Protein 4O5A (pdb70)

Solvent-accessible surface area: 12675 Å² total

Secondary structure (DSSP, 8-state):
----EEEEPPPP----HHHHHHHHHGGGT-EEEE----SHHHHHHHHHHHHT-SSEEEE-SPPTT-HHHH-------EEE-S-GGGTTTS-B---HHHHHH--HHHHHTT--SEEEEB--TTSTTHHHHHHHHHHHHHHT--B--B--S-HHHHHHHHHHHHHSSSPPSEEEESS---HHHHHHHHHHT--TTTT-EEEEES-----SSSSPPEEEE--HHHHHHHHHH--HHHHT------PPPPPEEE--TT--S--

B-factor: mean 32.79, std 13.47, range [13.29, 91.19]

Sequence (259 aa):
SRRTRRIGLVLGYDYIRLISGLGSALEERDYSLLVRSDDDDEVSILEDWIATGNVDALLLLNLEIGDPRIELKNNPQPCLALADSSLTSGLPTLSDDAAASGTIRHLALFGHKNIARVAGPEELGHSYYIRDAAFSEITTELGRYRLHTDYTPESGAEATKRLLSSVEPRPTAIIYDNDVVALAGESVASVKGVRRVPEDLSIISWGDSFNVAAHPPITALSRNILLESGRLAAQLLKLIDGEDVENVEEPPYELIEERASTAPAA

Structure (mmCIF, N/CA/C/O backbone):
data_4O5A
#
_entry.id   4O5A
#
_cell.length_a   65.214
_cell.length_b   88.913
_cell.length_c   60.524
_cell.angle_alpha   90.00
_cell.angle_beta   94.65
_cell.angle_gamma   90.00
#
_symmetry.space_group_name_H-M   'C 1 2 1'
#
loop_
_entity.id
_entity.type
_entity.pdbx_description
1 polymer 'LacI family transcription regulator'
2 non-polymer GLYCEROL
3 non-polymer 'SULFATE ION'
4 water water
#
loop_
_atom_site.group_PDB
_atom_site.id
_atom_site.type_symbol
_atom_site.label_atom_id
_atom_site.label_alt_id
_atom_site.label_comp_id
_atom_site.label_asym_id
_atom_site.label_entity_id
_atom_site.label_seq_id
_atom_site.pdbx_PDB_ins_code
_atom_site.Cartn_x
_atom_site.Cartn_y
_atom_site.Cartn_z
_atom_site.occupancy
_atom_site.B_iso_or_equiv
_atom_site.auth_seq_id
_atom_site.auth_comp_id
_atom_site.auth_asym_id
_atom_site.auth_atom_id
_atom_site.pdbx_PDB_model_num
ATOM 1 N N . SER A 1 66 ? 34.023 83.867 19.755 1.00 65.34 63 SER A N 1
ATOM 2 C CA . SER A 1 66 ? 34.562 83.335 21.002 1.00 61.10 63 SER A CA 1
ATOM 3 C C . SER A 1 66 ? 34.384 81.816 21.051 1.00 57.48 63 SER A C 1
ATOM 4 O O . SER A 1 66 ? 33.593 81.253 20.295 1.00 68.00 63 SER A O 1
ATOM 7 N N . ARG A 1 67 ? 35.128 81.148 21.928 1.00 40.46 64 ARG A N 1
ATOM 8 C CA A ARG A 1 67 ? 35.007 79.700 22.063 0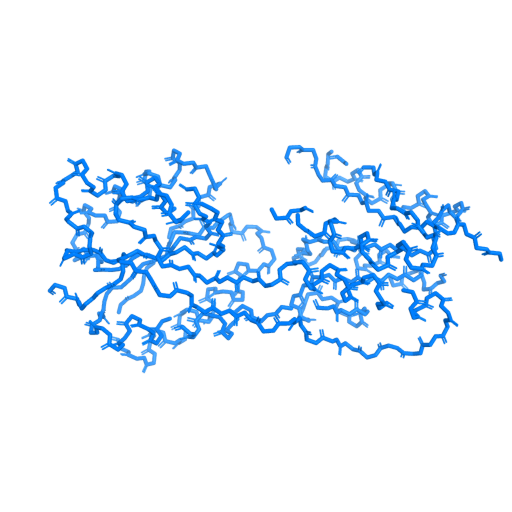.52 33.13 64 ARG A CA 1
ATOM 9 C CA B ARG A 1 67 ? 35.042 79.695 22.067 0.48 33.88 64 ARG A CA 1
ATOM 10 C C . ARG A 1 67 ? 34.627 79.310 23.483 1.00 33.98 64 ARG A C 1
ATOM 11 O O . ARG A 1 67 ? 35.101 79.904 24.455 1.00 36.83 64 ARG A O 1
ATOM 26 N N . THR A 1 68 ? 33.752 78.319 23.595 1.00 33.53 65 THR A N 1
ATOM 27 C CA . THR A 1 68 ? 33.319 77.839 24.896 1.00 27.85 65 THR A CA 1
ATOM 28 C C . THR A 1 68 ? 34.266 76.756 25.365 1.00 25.40 65 THR A C 1
ATOM 29 O O . THR A 1 68 ? 34.323 76.441 26.560 1.00 25.68 65 THR A O 1
ATOM 33 N N . ARG A 1 69 ? 34.989 76.165 24.414 1.00 22.86 66 ARG A N 1
ATOM 34 C CA . ARG A 1 69 ? 35.842 75.005 24.670 1.00 22.08 66 ARG A CA 1
ATOM 35 C C . ARG A 1 69 ? 35.059 73.801 25.174 1.00 21.62 66 ARG A C 1
ATOM 36 O O . ARG A 1 69 ? 35.561 73.021 25.983 1.00 22.90 66 ARG A O 1
ATOM 44 N N . ARG A 1 70 ? 33.830 73.657 24.683 1.00 20.68 67 ARG A N 1
ATOM 45 C CA . ARG A 1 70 ? 32.966 72.530 25.034 1.00 20.58 67 ARG A CA 1
ATOM 46 C C . ARG A 1 70 ? 32.426 71.885 23.776 1.00 25.22 67 ARG A C 1
ATOM 47 O O . ARG A 1 70 ? 32.160 72.571 22.786 1.00 22.73 67 ARG A O 1
ATOM 55 N N . ILE A 1 71 ? 32.289 70.563 23.823 1.00 19.95 68 ILE A N 1
ATOM 56 C CA . ILE A 1 71 ? 31.649 69.791 22.770 1.00 21.50 68 ILE A CA 1
ATOM 57 C C . ILE A 1 71 ? 30.397 69.219 23.402 1.00 21.20 68 ILE A C 1
ATOM 58 O O . ILE A 1 71 ? 30.474 68.639 24.485 1.00 25.14 68 ILE A O 1
ATOM 63 N N . GLY A 1 72 ? 29.245 69.361 22.748 1.00 20.34 69 GLY A N 1
ATOM 64 C CA . GLY A 1 72 ? 28.017 68.822 23.319 1.00 21.55 69 GLY A CA 1
ATOM 65 C C . GLY A 1 72 ? 27.691 67.399 22.899 1.00 20.21 69 GLY A C 1
ATOM 66 O O . GLY A 1 72 ? 27.853 67.025 21.727 1.00 22.45 69 GLY A O 1
ATOM 67 N N . LEU A 1 73 ? 27.226 66.602 23.860 1.00 19.58 70 LEU A N 1
ATOM 68 C CA . LEU A 1 73 ? 26.782 65.235 23.613 1.00 20.51 70 LEU A CA 1
ATOM 69 C C . LEU A 1 73 ? 25.539 64.963 24.422 1.00 28.10 70 LEU A C 1
ATOM 70 O O . LEU A 1 73 ? 25.554 65.081 25.650 1.00 22.38 70 LEU A O 1
ATOM 75 N N . VAL A 1 74 ? 24.450 64.607 23.749 1.00 25.53 71 VAL A N 1
ATOM 76 C CA . VAL A 1 74 ? 23.264 64.170 24.474 1.00 22.79 71 VAL A CA 1
ATOM 77 C C . VAL A 1 74 ? 23.199 62.651 24.464 1.00 29.81 71 VAL A C 1
ATOM 78 O O . VAL A 1 74 ? 23.203 62.030 23.402 1.00 30.13 71 VAL A O 1
ATOM 82 N N . LEU A 1 75 ? 23.174 62.058 25.652 1.00 23.12 72 LEU A N 1
ATOM 83 C CA . LEU A 1 75 ? 23.049 60.605 25.775 1.00 30.76 72 LEU A CA 1
ATOM 84 C C . LEU A 1 75 ? 21.610 60.208 26.075 1.00 37.28 72 LEU A C 1
ATOM 85 O O . LEU A 1 75 ? 20.824 61.018 26.574 1.00 38.58 72 LEU A O 1
ATOM 90 N N . GLY A 1 76 ? 21.257 58.960 25.783 1.00 35.72 73 GLY A N 1
ATOM 91 C CA . GLY A 1 76 ? 19.921 58.484 26.094 1.00 32.20 73 GLY A CA 1
ATOM 92 C C . GLY A 1 76 ? 19.896 57.847 27.468 1.00 41.19 73 GLY 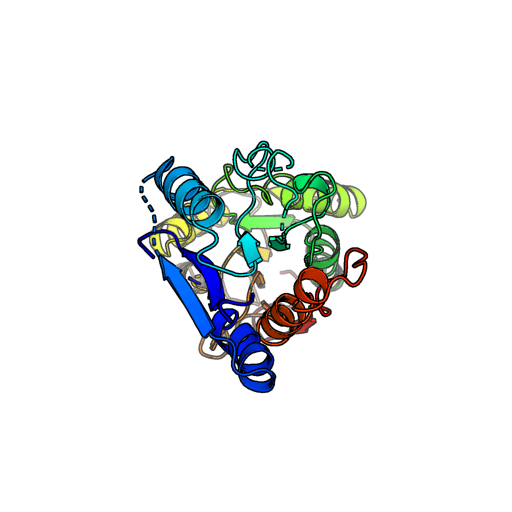A C 1
ATOM 93 O O . GLY A 1 76 ? 20.835 57.141 27.836 1.00 45.29 73 GLY A O 1
ATOM 94 N N . TYR A 1 77 ? 18.839 58.095 28.235 1.00 38.47 74 TYR A N 1
ATOM 95 C CA . TYR A 1 77 ? 18.731 57.518 29.572 1.00 39.57 74 TYR A CA 1
ATOM 96 C C . TYR A 1 77 ? 18.634 55.995 29.494 1.00 50.17 74 TYR A C 1
ATOM 97 O O . TYR A 1 77 ? 17.822 55.456 28.735 1.00 48.14 74 TYR A O 1
ATOM 106 N N . ASP A 1 78 ? 19.462 55.325 30.297 1.00 57.55 75 ASP A N 1
ATOM 107 C CA . ASP A 1 78 ? 19.657 53.873 30.249 1.00 64.01 75 ASP A CA 1
ATOM 108 C C . ASP A 1 78 ? 20.219 53.422 28.908 1.00 69.12 75 ASP A C 1
ATOM 109 O O . ASP A 1 78 ? 21.324 53.813 28.534 1.00 71.04 75 ASP A O 1
ATOM 114 N N . TYR A 1 87 ? 30.285 50.550 25.129 1.00 36.92 84 TYR A N 1
ATOM 115 C CA . TYR A 1 87 ? 30.665 51.260 23.921 1.00 45.96 84 TYR A CA 1
ATOM 116 C C . TYR A 1 87 ? 30.874 52.747 24.175 1.00 36.16 84 TYR A C 1
ATOM 117 O O . TYR A 1 87 ? 31.917 53.319 23.835 1.00 32.12 84 TYR A O 1
ATOM 126 N N . ILE A 1 88 ? 29.850 53.385 24.729 1.00 34.27 85 ILE A N 1
ATOM 127 C CA . ILE A 1 88 ? 29.886 54.822 24.951 1.00 28.70 85 ILE A CA 1
ATOM 128 C C . ILE A 1 88 ? 31.051 55.201 25.857 1.00 20.57 85 ILE A C 1
ATOM 129 O O . ILE A 1 88 ? 31.692 56.228 25.625 1.00 22.77 85 ILE A O 1
ATOM 142 N N . ARG A 1 90 ? 33.966 53.800 26.101 1.00 21.66 87 ARG A N 1
ATOM 143 C CA . ARG A 1 90 ? 35.199 53.781 25.318 1.00 21.99 87 ARG A CA 1
ATOM 144 C C . ARG A 1 90 ? 35.254 54.954 24.372 1.00 21.36 87 ARG A C 1
ATOM 145 O O . ARG A 1 90 ? 36.319 55.535 24.160 1.00 23.44 87 ARG A O 1
ATOM 153 N N . LEU A 1 91 ? 34.114 55.303 23.782 1.00 20.23 88 LEU A N 1
ATOM 154 C CA . LEU A 1 91 ? 34.063 56.466 22.900 1.00 20.35 88 LEU A CA 1
ATOM 155 C C . LEU A 1 91 ? 34.446 57.727 23.656 1.00 24.53 88 LEU A C 1
ATOM 156 O O . LEU A 1 91 ? 35.213 58.563 23.158 1.00 22.99 88 LEU A O 1
ATOM 161 N N . ILE A 1 92 ? 33.906 57.871 24.860 1.00 21.74 89 ILE A N 1
ATOM 162 C CA . ILE A 1 92 ? 34.181 59.059 25.658 1.00 21.36 89 ILE A CA 1
ATOM 163 C C . ILE A 1 92 ? 35.660 59.143 26.061 1.00 21.89 89 ILE A C 1
ATOM 164 O O . ILE A 1 92 ? 36.231 60.244 26.088 1.00 23.12 89 ILE A O 1
ATOM 169 N N . SER A 1 93 ? 36.274 58.006 26.377 1.00 20.15 90 SER A N 1
ATOM 170 C CA . SER A 1 93 ? 37.720 57.961 26.629 1.00 25.57 90 SER A CA 1
ATOM 171 C C . SER A 1 93 ? 38.541 58.426 25.416 1.00 22.95 90 SER A C 1
ATOM 172 O O . SER A 1 93 ? 39.492 59.195 25.561 1.00 24.52 90 SER A O 1
ATOM 175 N N . GLY A 1 94 ? 38.185 57.941 24.231 1.00 21.43 91 GLY A N 1
ATOM 176 C CA . GLY A 1 94 ? 38.858 58.361 23.014 1.00 20.01 91 GLY A CA 1
ATOM 177 C C . GLY A 1 94 ? 38.645 59.839 22.736 1.00 22.00 91 GLY A C 1
ATOM 178 O O . GLY A 1 94 ? 39.597 60.564 22.398 1.00 23.07 91 GLY A O 1
ATOM 179 N N . LEU A 1 95 ? 37.402 60.302 22.850 1.00 19.36 92 LEU A N 1
ATOM 180 C CA . LEU A 1 95 ? 37.119 61.724 22.663 1.00 17.80 92 LEU A CA 1
ATOM 181 C C . LEU A 1 95 ? 37.990 62.556 23.597 1.00 22.83 92 LEU A C 1
ATOM 182 O O . LEU A 1 95 ? 38.671 63.485 23.161 1.00 19.38 92 LEU A O 1
ATOM 187 N N . GLY A 1 96 ? 37.978 62.206 24.878 1.00 23.46 93 GLY A N 1
ATOM 188 C CA . GLY A 1 96 ? 38.759 62.923 25.868 1.00 21.00 93 GLY A CA 1
ATOM 189 C C . GLY A 1 96 ? 40.249 62.950 25.586 1.00 25.43 93 GLY A C 1
ATOM 190 O O . GLY A 1 96 ? 40.908 63.945 25.884 1.00 26.04 93 GLY A O 1
ATOM 191 N N . SER A 1 97 ? 40.788 61.884 24.991 1.00 22.04 94 SER A N 1
ATOM 192 C CA . SER A 1 97 ? 42.224 61.826 24.734 1.00 23.17 94 SER A CA 1
ATOM 193 C C . SER A 1 97 ? 42.618 62.914 23.753 1.00 28.59 94 SER A C 1
ATOM 194 O O . SER A 1 97 ? 43.742 63.407 23.787 1.00 31.06 94 SER A O 1
ATOM 197 N N . ALA A 1 98 ? 41.684 63.307 22.890 1.00 22.98 95 ALA A N 1
ATOM 198 C CA . ALA A 1 98 ? 41.971 64.369 21.930 1.00 22.06 95 ALA A CA 1
ATOM 199 C C . ALA A 1 98 ? 41.547 65.749 22.432 1.00 21.42 95 ALA A C 1
ATOM 200 O O . ALA A 1 98 ? 42.260 66.736 22.208 1.00 22.27 95 ALA A O 1
ATOM 202 N N . LEU A 1 99 ? 40.402 65.825 23.103 1.00 22.62 96 LEU A N 1
ATOM 203 C CA . LEU A 1 99 ? 39.926 67.107 23.629 1.00 20.60 96 LEU A CA 1
ATOM 204 C C . LEU A 1 99 ? 40.888 67.671 24.671 1.00 17.89 96 LEU A C 1
ATOM 205 O O . LEU A 1 99 ? 41.072 68.884 24.745 1.00 22.56 96 LEU A O 1
ATOM 210 N N . GLU A 1 100 ? 41.527 66.792 25.450 1.00 20.71 97 GLU A N 1
ATOM 211 C CA . GLU A 1 100 ? 42.463 67.252 26.485 1.00 22.06 97 GLU A CA 1
ATOM 212 C C . GLU A 1 100 ? 43.675 67.954 25.902 1.00 23.29 97 GLU A C 1
ATOM 213 O O . GLU A 1 100 ? 44.243 68.844 26.541 1.00 23.53 97 GLU A O 1
ATOM 219 N N . GLU A 1 101 ? 44.071 67.547 24.699 1.00 22.17 98 GLU A N 1
ATOM 220 C CA . GLU A 1 101 ? 45.199 68.183 24.011 1.00 20.60 98 GLU A CA 1
ATOM 221 C C . GLU A 1 101 ? 44.956 69.667 23.756 1.00 20.43 98 GLU A C 1
ATOM 222 O O . GLU A 1 101 ? 45.912 70.430 23.606 1.00 24.39 98 GLU A O 1
ATOM 228 N N . ARG A 1 102 ? 43.686 70.073 23.695 1.00 19.40 99 ARG A N 1
ATOM 229 C CA . ARG A 1 102 ? 43.329 71.465 23.413 1.00 25.10 99 ARG A CA 1
ATOM 230 C C . ARG A 1 102 ? 42.544 72.075 24.571 1.00 26.60 99 ARG A C 1
ATOM 231 O O . ARG A 1 102 ? 41.908 73.119 24.404 1.00 25.87 99 ARG A O 1
ATOM 239 N N . ASP A 1 103 ? 42.563 71.405 25.721 1.00 22.17 100 ASP A N 1
ATOM 240 C CA . ASP A 1 103 ? 41.854 71.886 26.915 1.00 19.23 100 ASP A CA 1
ATOM 241 C C . ASP A 1 103 ? 40.348 72.076 26.674 1.00 28.39 100 ASP A C 1
ATOM 242 O O . ASP A 1 103 ? 39.722 73.028 27.142 1.00 30.23 100 ASP A O 1
ATOM 247 N N . TYR A 1 104 ? 39.779 71.144 25.927 1.00 23.01 101 TYR A N 1
ATOM 248 C CA . TYR A 1 104 ? 38.357 71.133 25.662 1.00 20.49 101 TYR A CA 1
ATOM 249 C C . TYR A 1 104 ? 37.701 70.164 26.632 1.00 20.98 101 TYR A C 1
ATOM 250 O O . TYR A 1 104 ? 38.363 69.260 27.149 1.00 23.26 101 TYR A O 1
ATOM 259 N N . SER A 1 105 ? 36.402 70.350 26.863 1.00 18.08 102 SER A N 1
ATOM 260 C CA . SER A 1 105 ? 35.615 69.468 27.732 1.00 18.67 102 SER A CA 1
ATOM 261 C C . SER A 1 105 ? 34.428 68.928 26.955 1.00 21.26 102 SER A C 1
ATOM 262 O O . SER A 1 105 ? 34.021 69.503 25.947 1.00 21.57 102 SER A O 1
ATOM 265 N N . LEU A 1 106 ? 33.852 67.837 27.446 1.00 18.06 103 LEU A N 1
ATOM 266 C CA . LEU A 1 106 ? 32.622 67.308 26.877 1.00 19.24 103 LEU A CA 1
ATOM 267 C C . LEU A 1 106 ? 31.465 67.738 27.779 1.00 20.95 103 LEU A C 1
ATOM 268 O O . LEU A 1 106 ? 31.512 67.524 29.001 1.00 22.25 103 LEU A O 1
ATOM 273 N N . LEU A 1 107 ? 30.431 68.332 27.192 1.00 18.16 104 LEU A N 1
ATOM 274 C CA . LEU A 1 107 ? 29.260 68.725 27.965 1.00 18.91 104 LEU A CA 1
ATOM 275 C C . LEU A 1 107 ? 28.176 67.677 27.717 1.00 20.77 104 LEU A C 1
ATOM 276 O O . LEU A 1 107 ? 27.733 67.493 26.582 1.00 23.39 104 LEU A O 1
ATOM 281 N N . VAL A 1 108 ? 27.765 66.986 28.775 1.00 16.27 105 VAL A N 1
ATOM 282 C CA . VAL A 1 108 ? 26.869 65.843 28.634 1.00 19.68 105 VAL A CA 1
ATOM 283 C C . VAL A 1 108 ? 25.505 66.130 29.224 1.00 24.47 105 VAL A C 1
ATOM 284 O O . VAL A 1 108 ? 25.383 66.520 30.393 1.00 23.30 105 VAL A O 1
ATOM 288 N N . ARG A 1 109 ? 24.470 65.945 28.409 1.00 20.79 106 ARG A N 1
ATOM 289 C CA . ARG A 1 109 ? 23.113 65.967 28.917 1.00 20.60 106 ARG A CA 1
ATOM 290 C C . ARG A 1 109 ? 22.406 64.661 28.576 1.00 25.66 106 ARG A C 1
ATOM 291 O O . ARG A 1 109 ? 22.932 63.846 27.828 1.00 26.78 106 ARG A O 1
ATOM 307 N N . SER A 1 111 ? 18.806 62.697 27.508 1.00 34.36 108 SER A N 1
ATOM 308 C CA . SER A 1 111 ? 17.416 62.747 27.059 1.00 40.39 108 SER A CA 1
ATOM 309 C C . SER A 1 111 ? 16.605 61.611 27.693 1.00 37.12 108 SER A C 1
ATOM 310 O O . SER A 1 111 ? 16.993 60.439 27.644 1.00 36.21 108 SER A O 1
ATOM 321 N N . ASP A 1 113 ? 13.301 61.225 27.078 1.00 59.05 110 ASP A N 1
ATOM 322 C CA . ASP A 1 113 ? 12.198 60.929 26.168 1.00 63.29 110 ASP A CA 1
ATOM 323 C C . ASP A 1 113 ? 12.689 60.923 24.727 1.00 64.76 110 ASP A C 1
ATOM 324 O O . ASP A 1 113 ? 13.893 60.946 24.480 1.00 59.27 110 ASP A O 1
ATOM 326 N N . ASP A 1 114 ? 11.754 60.905 23.780 1.00 70.62 111 ASP A N 1
ATOM 327 C CA . ASP A 1 114 ? 12.102 60.783 22.363 1.00 73.22 111 ASP A CA 1
ATOM 328 C C . ASP A 1 114 ? 12.377 62.122 21.665 1.00 71.72 111 ASP A C 1
ATOM 329 O O . ASP A 1 114 ? 13.248 62.208 20.797 1.00 71.51 111 ASP A O 1
ATOM 331 N N . ASP A 1 115 ? 11.626 63.157 22.033 1.00 68.66 112 ASP A N 1
ATOM 332 C CA . ASP A 1 115 ? 11.807 64.483 21.444 1.00 64.39 112 ASP A CA 1
ATOM 333 C C . ASP A 1 115 ? 12.644 65.379 22.358 1.00 62.29 112 ASP A C 1
ATOM 334 O O . ASP A 1 115 ? 12.834 66.566 22.082 1.00 55.16 112 ASP A O 1
ATOM 336 N N . ASP A 1 116 ? 13.133 64.793 23.449 1.00 60.77 113 ASP A N 1
ATOM 337 C CA . ASP A 1 116 ? 13.935 65.495 24.448 1.00 55.74 113 ASP A CA 1
ATOM 338 C C . ASP A 1 116 ? 15.287 65.917 23.871 1.00 47.57 113 ASP A C 1
ATOM 339 O O . ASP A 1 116 ? 15.771 67.024 24.139 1.00 42.51 113 ASP A O 1
ATOM 344 N N . GLU A 1 117 ? 15.908 65.041 23.085 1.00 40.70 114 GLU A N 1
ATOM 345 C CA . GLU A 1 117 ? 17.210 65.366 22.523 1.00 34.72 114 GLU A CA 1
ATOM 346 C C . GLU A 1 117 ? 17.154 66.605 21.632 1.00 35.84 114 GLU A C 1
ATOM 347 O O . GLU A 1 117 ? 17.977 67.515 21.779 1.00 37.82 114 GLU A O 1
ATOM 353 N N . VAL A 1 118 ? 16.186 66.641 20.721 1.00 37.15 115 VAL A N 1
ATOM 354 C CA . VAL A 1 118 ? 16.046 67.787 19.828 1.00 40.67 115 VAL A CA 1
ATOM 355 C C . VAL A 1 118 ? 15.911 69.085 20.626 1.00 36.70 115 VAL A C 1
ATOM 356 O O . VAL A 1 118 ? 16.567 70.080 20.323 1.00 36.87 115 VAL A O 1
ATOM 360 N N . SER A 1 119 ? 15.097 69.057 21.677 1.00 42.19 116 SER A N 1
ATOM 361 C CA . SER A 1 119 ? 14.908 70.237 22.516 1.00 41.90 116 SER A CA 1
ATOM 362 C C . SER A 1 119 ? 16.210 70.719 23.167 1.00 38.45 116 SER A C 1
ATOM 363 O O . SER A 1 119 ? 16.495 71.912 23.187 1.00 39.57 116 SER A O 1
ATOM 366 N N . ILE A 1 120 ? 17.009 69.791 23.682 1.00 35.47 117 ILE A N 1
ATOM 367 C CA . ILE A 1 120 ? 18.284 70.157 24.288 1.00 29.41 117 ILE A CA 1
ATOM 368 C C . ILE A 1 120 ? 19.232 70.754 23.248 1.00 33.08 117 ILE A C 1
ATOM 369 O O . ILE A 1 120 ? 19.892 71.765 23.499 1.00 34.39 117 ILE A O 1
ATOM 374 N N . LEU A 1 121 ? 19.278 70.131 22.073 1.00 29.36 118 LEU A N 1
ATOM 375 C CA . LEU A 1 121 ? 20.145 70.576 20.992 1.00 34.25 118 LEU A CA 1
ATOM 376 C C . LEU A 1 121 ? 19.746 71.972 20.535 1.00 35.57 118 LEU A C 1
ATOM 377 O O . LEU A 1 121 ? 20.601 72.814 20.270 1.00 35.79 118 LEU A O 1
ATOM 382 N N . GLU A 1 122 ? 18.442 72.218 20.453 1.00 34.68 119 GLU A N 1
ATOM 383 C CA . GLU A 1 122 ? 17.951 73.526 20.045 1.00 35.00 119 GLU A CA 1
ATOM 384 C C . GLU A 1 122 ? 18.375 74.592 21.051 1.00 38.25 119 GLU A C 1
ATOM 385 O O . GLU A 1 122 ? 18.684 75.720 20.677 1.00 39.66 119 GLU A O 1
ATOM 391 N N . ASP A 1 123 ? 18.411 74.222 22.327 1.00 36.76 120 ASP A N 1
ATOM 392 C CA . ASP A 1 123 ? 18.811 75.152 23.374 1.00 40.03 120 ASP A CA 1
ATOM 393 C C . ASP A 1 123 ? 20.290 75.489 23.235 1.00 34.97 120 ASP A C 1
ATOM 394 O O . ASP A 1 123 ? 20.683 76.652 23.326 1.00 38.44 120 ASP A O 1
ATOM 399 N N . TRP A 1 124 ? 21.101 74.461 23.000 1.00 31.11 121 TRP A N 1
ATOM 400 C CA . TRP A 1 124 ? 22.538 74.630 22.849 1.00 32.75 121 TRP A CA 1
ATOM 401 C C . TRP A 1 124 ? 22.850 75.515 21.655 1.00 31.86 121 TRP A C 1
ATOM 402 O O . TRP A 1 124 ? 23.725 76.373 21.721 1.00 36.13 121 TRP A O 1
ATOM 413 N N . ILE A 1 125 ? 22.108 75.314 20.575 1.00 29.85 122 ILE A N 1
ATOM 414 C CA . ILE A 1 125 ? 22.299 76.091 19.361 1.00 35.65 122 ILE A CA 1
ATOM 415 C C . ILE A 1 125 ? 21.908 77.548 19.582 1.00 44.20 122 ILE A C 1
ATOM 416 O O . ILE A 1 125 ? 22.624 78.461 19.166 1.00 41.61 122 ILE A O 1
ATOM 421 N N . ALA A 1 126 ? 20.771 77.761 20.238 1.00 42.57 123 ALA A N 1
ATOM 422 C CA . ALA A 1 126 ? 20.246 79.113 20.448 1.00 39.80 123 ALA A CA 1
ATOM 423 C C . ALA A 1 126 ? 21.133 79.941 21.371 1.00 44.64 123 ALA A C 1
ATOM 424 O O . ALA A 1 126 ? 21.215 81.158 21.237 1.00 45.27 123 ALA A O 1
ATOM 426 N N . THR A 1 127 ? 21.795 79.275 22.310 1.00 39.92 124 THR A N 1
ATOM 427 C CA . THR A 1 127 ? 22.618 79.965 23.293 1.00 44.71 124 THR A CA 1
ATOM 428 C C . THR A 1 127 ? 24.108 79.925 22.939 1.00 41.67 124 THR A C 1
ATOM 429 O O . THR A 1 127 ? 24.910 80.625 23.555 1.00 39.91 124 THR A O 1
ATOM 433 N N . GLY A 1 128 ? 24.475 79.110 21.952 1.00 40.91 125 GLY A N 1
ATOM 434 C CA . GLY A 1 128 ? 25.874 78.938 21.595 1.00 35.74 125 GLY A CA 1
ATOM 435 C C . GLY A 1 128 ? 26.682 78.365 22.747 1.00 40.69 125 GLY A C 1
ATOM 436 O O . GLY A 1 128 ? 27.845 78.725 22.957 1.00 42.55 125 GLY A O 1
ATOM 437 N N . ASN A 1 129 ? 26.068 77.448 23.488 1.00 30.59 126 ASN A N 1
ATOM 438 C CA . ASN A 1 129 ? 26.651 76.969 24.734 1.00 29.14 126 ASN A CA 1
ATOM 439 C C . ASN A 1 129 ? 27.756 75.941 24.542 1.00 27.97 126 ASN A C 1
ATOM 440 O O . ASN A 1 129 ? 28.465 75.597 25.493 1.00 28.67 126 ASN A O 1
ATOM 445 N N . VAL A 1 130 ? 27.891 75.438 23.315 1.00 27.17 127 VAL A N 1
ATOM 446 C CA . VAL A 1 130 ? 28.988 74.524 22.965 1.00 23.79 127 VAL A CA 1
ATOM 447 C C . VAL A 1 130 ? 29.543 74.927 21.603 1.00 23.66 127 VAL A C 1
ATOM 448 O O . VAL A 1 130 ? 28.916 75.715 20.886 1.00 27.69 127 VAL A O 1
ATOM 452 N N . ASP A 1 131 ? 30.716 74.403 21.260 1.00 27.21 128 ASP A N 1
ATOM 453 C CA . ASP A 1 131 ? 31.394 74.791 20.028 1.00 25.53 128 ASP A CA 1
ATOM 454 C C . ASP A 1 131 ? 31.058 73.859 18.862 1.00 23.46 128 ASP A C 1
ATOM 455 O O . ASP A 1 131 ? 31.223 74.231 17.696 1.00 25.41 128 ASP A O 1
ATOM 460 N N . ALA A 1 132 ? 30.586 72.666 19.199 1.00 23.95 129 ALA A N 1
ATOM 461 C CA . ALA A 1 132 ? 30.230 71.634 18.226 1.00 24.60 129 ALA A CA 1
ATOM 462 C C . ALA A 1 132 ? 29.396 70.569 18.902 1.00 20.52 129 ALA A C 1
ATOM 463 O O . ALA A 1 132 ? 29.481 70.392 20.124 1.00 23.43 129 ALA A O 1
ATOM 465 N N . LEU A 1 133 ? 28.606 69.852 18.104 1.00 23.02 130 LEU A N 1
ATOM 466 C CA . LEU A 1 133 ? 27.724 68.799 18.608 1.00 23.17 130 LEU A CA 1
ATOM 467 C C . LEU A 1 133 ? 28.120 67.462 18.005 1.00 22.92 130 LEU A C 1
ATOM 468 O O . LEU A 1 133 ? 28.444 67.377 16.824 1.00 24.34 130 LEU A O 1
ATOM 473 N N . LEU A 1 134 ? 28.077 66.420 18.819 1.00 22.45 131 LEU A N 1
ATOM 474 C CA . LEU A 1 134 ? 28.363 65.077 18.358 1.00 23.66 131 LEU A CA 1
ATOM 475 C C . LEU A 1 134 ? 27.028 64.346 18.252 1.00 28.85 131 LEU A C 1
ATOM 476 O O . LEU A 1 134 ? 26.263 64.312 19.221 1.00 28.50 131 LEU A O 1
ATOM 481 N N . LEU A 1 135 ? 26.733 63.784 17.077 1.00 24.45 132 LEU A N 1
ATOM 482 C CA . LEU A 1 135 ? 25.478 63.057 16.859 1.00 23.66 132 LEU A CA 1
ATOM 483 C C . LEU A 1 135 ? 25.713 61.555 16.755 1.00 29.49 132 LEU A C 1
ATOM 484 O O . LEU A 1 135 ? 26.407 61.088 15.846 1.00 25.33 132 LEU A O 1
ATOM 489 N N . LEU A 1 136 ? 25.126 60.799 17.676 1.00 25.50 133 LEU A N 1
ATOM 490 C CA . LEU A 1 136 ? 25.258 59.345 17.651 1.00 29.14 133 LEU A CA 1
ATOM 491 C C . LEU A 1 136 ? 23.926 58.679 17.338 1.00 31.39 133 LEU A C 1
ATOM 492 O O . LEU A 1 136 ? 22.862 59.296 17.473 1.00 30.23 133 LEU A O 1
ATOM 497 N N . ASN A 1 137 ? 23.995 57.417 16.920 1.00 30.86 134 ASN A N 1
ATOM 498 C CA . ASN A 1 137 ? 22.810 56.588 16.743 1.00 37.82 134 ASN A CA 1
ATOM 499 C C . ASN A 1 137 ? 21.789 57.201 15.799 1.00 41.86 134 ASN A C 1
ATOM 500 O O . ASN A 1 137 ? 20.618 57.362 16.146 1.00 43.78 134 ASN A O 1
ATOM 505 N N . LEU A 1 138 ? 22.249 57.539 14.603 1.00 38.01 135 LEU A N 1
ATOM 506 C CA . LEU A 1 138 ? 21.385 58.112 13.587 1.00 43.04 135 LEU A CA 1
ATOM 507 C C . LEU A 1 138 ? 20.343 57.082 13.171 1.00 49.23 135 LEU A C 1
ATOM 508 O O . LEU A 1 138 ? 20.672 55.920 12.905 1.00 47.99 135 LEU A O 1
ATOM 513 N N . GLU A 1 139 ? 19.080 57.497 13.152 1.00 48.65 136 GLU A N 1
ATOM 514 C CA . GLU A 1 139 ? 18.014 56.641 12.660 1.00 52.99 136 GLU A CA 1
ATOM 515 C C . GLU A 1 139 ? 17.700 57.062 11.241 1.00 55.50 136 GLU A C 1
ATOM 516 O O . GLU A 1 139 ? 18.176 58.100 10.779 1.00 54.50 136 GLU A O 1
ATOM 522 N N . ILE A 1 140 ? 16.897 56.261 10.550 1.00 58.99 137 ILE A N 1
ATOM 523 C CA . ILE A 1 140 ? 16.386 56.656 9.246 1.00 60.67 137 ILE A CA 1
ATOM 524 C C . ILE A 1 140 ? 15.419 57.823 9.445 1.00 61.60 137 ILE A C 1
ATOM 525 O O . ILE A 1 140 ? 14.521 57.751 10.290 1.00 63.98 137 ILE A O 1
ATOM 530 N N . GLY A 1 141 ? 15.629 58.906 8.695 1.00 59.23 138 GLY A N 1
ATOM 531 C CA . GLY A 1 141 ? 14.790 60.091 8.803 1.00 59.13 138 GLY A CA 1
ATOM 532 C C . GLY A 1 141 ? 14.902 60.804 10.141 1.00 58.12 138 GLY A C 1
ATOM 533 O O . GLY A 1 141 ? 13.920 61.350 10.652 1.00 59.49 138 GLY A O 1
ATOM 534 N N . ASP A 1 142 ? 16.105 60.798 10.708 1.00 56.23 139 ASP A N 1
ATOM 535 C CA . ASP A 1 142 ? 16.349 61.385 12.025 1.00 56.75 139 ASP A CA 1
ATOM 536 C C . ASP A 1 142 ? 16.051 62.886 12.016 1.00 54.64 139 ASP A C 1
ATOM 537 O O . ASP A 1 142 ? 16.545 63.613 11.151 1.00 55.49 139 ASP A O 1
ATOM 542 N N . PRO A 1 143 ? 15.229 63.356 12.972 1.00 58.33 140 PRO A N 1
ATOM 543 C CA . PRO A 1 143 ? 14.876 64.782 13.041 1.00 58.71 140 PRO A CA 1
ATOM 544 C C . PRO A 1 143 ? 16.073 65.679 13.361 1.00 52.71 140 PRO A C 1
ATOM 545 O O . PRO A 1 143 ? 15.953 66.901 13.299 1.00 55.59 140 PRO A O 1
ATOM 549 N N . ARG A 1 144 ? 17.209 65.082 13.702 1.00 50.41 141 ARG A N 1
ATOM 550 C CA . ARG A 1 144 ? 18.404 65.856 14.019 1.00 46.21 141 ARG A CA 1
ATOM 551 C C . ARG A 1 144 ? 19.140 66.350 12.771 1.00 48.50 141 ARG A C 1
ATOM 552 O O . ARG A 1 144 ? 19.762 67.412 12.797 1.00 45.40 141 ARG A O 1
ATOM 560 N N . ILE A 1 145 ? 19.065 65.587 11.682 1.00 47.22 142 ILE A N 1
ATOM 561 C CA . ILE A 1 145 ? 19.709 65.990 10.437 1.00 47.04 142 ILE A CA 1
ATOM 562 C C . ILE A 1 145 ? 19.119 67.312 9.962 1.00 48.61 142 ILE A C 1
ATOM 563 O O . ILE A 1 145 ? 19.851 68.247 9.646 1.00 50.76 142 ILE A O 1
ATOM 568 N N . GLU A 1 146 ? 17.791 67.389 9.938 1.00 48.53 143 GLU A N 1
ATOM 569 C CA . GLU A 1 146 ? 17.097 68.603 9.522 1.00 52.27 143 GLU A CA 1
ATOM 570 C C . GLU A 1 146 ? 17.433 69.784 10.429 1.00 52.75 143 GLU A C 1
ATOM 571 O O . GLU A 1 146 ? 17.584 70.911 9.958 1.00 55.92 143 GLU A O 1
ATOM 573 N N . LEU A 1 147 ? 17.544 69.520 11.729 1.00 48.82 144 LEU A N 1
ATOM 574 C CA . LEU A 1 147 ? 17.914 70.547 12.698 1.00 45.31 144 LEU A CA 1
ATOM 575 C C . LEU A 1 147 ? 19.296 71.111 12.380 1.00 46.31 144 LEU A C 1
ATOM 576 O O . LEU A 1 147 ? 19.482 72.329 12.341 1.00 49.39 144 LEU A O 1
ATOM 589 N N . LYS A 1 149 ? 20.980 70.943 9.533 1.00 48.36 146 LYS A N 1
ATOM 590 C CA . LYS A 1 149 ? 21.050 71.554 8.212 1.00 54.23 146 LYS A CA 1
ATOM 591 C C . LYS A 1 149 ? 20.458 72.959 8.228 1.00 55.60 146 LYS A C 1
ATOM 592 O O . LYS A 1 149 ? 20.911 73.841 7.496 1.00 59.21 146 LYS A O 1
ATOM 598 N N . ASN A 1 150 ? 19.454 73.164 9.076 1.00 51.78 147 ASN A N 1
ATOM 599 C CA . ASN A 1 150 ? 18.844 74.478 9.244 1.00 56.22 147 ASN A CA 1
ATOM 600 C C . ASN A 1 150 ? 19.673 75.375 10.165 1.00 50.21 147 ASN A C 1
ATOM 601 O O . ASN A 1 150 ? 19.373 76.555 10.331 1.00 53.66 147 ASN A O 1
ATOM 606 N N . ASN A 1 151 ? 20.719 74.801 10.757 1.00 46.84 148 ASN A N 1
ATOM 607 C CA . ASN A 1 151 ? 21.641 75.544 11.615 1.00 42.28 148 ASN A CA 1
ATOM 608 C C . ASN A 1 151 ? 23.110 75.269 11.276 1.00 42.26 148 AS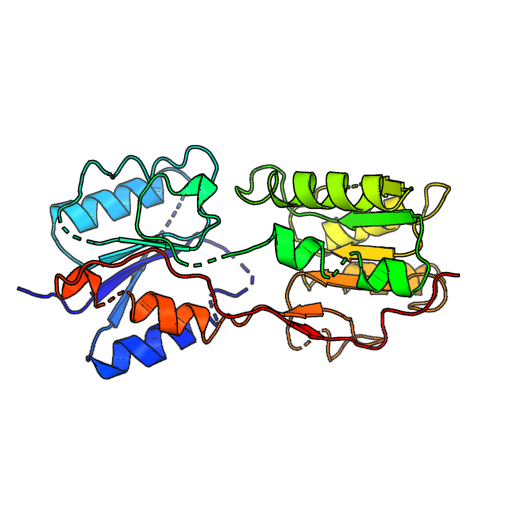N A C 1
ATOM 609 O O . ASN A 1 151 ? 23.816 74.634 12.057 1.00 43.61 148 ASN A O 1
ATOM 614 N N . PRO A 1 152 ? 23.583 75.750 10.109 1.00 45.08 149 PRO A N 1
ATOM 615 C CA . PRO A 1 152 ? 24.956 75.412 9.712 1.00 42.69 149 PRO A CA 1
ATOM 616 C C . PRO A 1 152 ? 26.012 76.228 10.450 1.00 47.80 149 PRO A C 1
ATOM 617 O O . PRO A 1 152 ? 27.195 75.929 10.309 1.00 52.54 149 PRO A O 1
ATOM 621 N N . GLN A 1 153 ? 25.599 77.230 11.223 1.00 47.88 150 GLN A N 1
ATOM 622 C CA . GLN A 1 153 ? 26.548 77.983 12.044 1.00 43.41 150 GLN A CA 1
ATOM 623 C C . GLN A 1 153 ? 27.019 77.181 13.265 1.00 39.90 150 GLN A C 1
ATOM 624 O O . GLN A 1 153 ? 27.908 77.620 13.996 1.00 44.64 150 GLN A O 1
ATOM 638 N N . PRO A 1 155 ? 28.821 73.752 14.200 1.00 31.00 152 PRO A N 1
ATOM 639 C CA . PRO A 1 155 ? 29.534 72.558 13.738 1.00 32.22 152 PRO A CA 1
ATOM 640 C C . PRO A 1 155 ? 28.950 71.288 14.329 1.00 29.70 152 PRO A C 1
ATOM 641 O O . PRO A 1 155 ? 28.603 71.248 15.511 1.00 26.72 152 PRO A O 1
ATOM 645 N N . CYS A 1 156 ? 28.830 70.250 13.509 1.00 26.95 153 CYS A N 1
ATOM 646 C CA . CYS A 1 156 ? 28.461 68.945 14.033 1.00 26.75 153 CYS A CA 1
ATOM 647 C C . CYS A 1 156 ? 29.147 67.831 13.265 1.00 23.27 153 CYS A C 1
ATOM 648 O O . CYS A 1 156 ? 29.633 68.031 12.143 1.00 26.81 153 CYS A O 1
ATOM 651 N N . LEU A 1 157 ? 29.170 66.660 13.885 1.00 23.19 154 LEU A N 1
ATOM 652 C CA . LEU A 1 157 ? 29.732 65.464 13.286 1.00 25.88 154 LEU A CA 1
ATOM 653 C C . LEU A 1 157 ? 28.857 64.286 13.665 1.00 24.38 154 LEU A C 1
ATOM 654 O O . LEU A 1 157 ? 28.490 64.121 14.836 1.00 23.16 154 LEU A O 1
ATOM 659 N N . ALA A 1 158 ? 28.517 63.472 12.673 1.00 23.58 155 ALA A N 1
ATOM 660 C CA . ALA A 1 158 ? 27.728 62.275 12.925 1.00 26.33 155 ALA A CA 1
ATOM 661 C C . ALA A 1 158 ? 28.597 61.022 12.853 1.00 32.23 155 ALA A C 1
ATOM 662 O O . ALA A 1 158 ? 29.504 60.928 12.025 1.00 25.46 155 ALA A O 1
ATOM 664 N N . LEU A 1 159 ? 28.321 60.060 13.730 1.00 24.37 156 LEU A N 1
ATOM 665 C CA . LEU A 1 159 ? 28.965 58.754 13.630 1.00 32.37 156 LEU A CA 1
ATOM 666 C C . LEU A 1 159 ? 27.938 57.761 13.110 1.00 28.64 156 LEU A C 1
ATOM 667 O O . LEU A 1 159 ? 27.101 57.258 13.868 1.00 27.54 156 LEU A O 1
ATOM 672 N N . ALA A 1 160 ? 27.991 57.491 11.810 1.00 23.39 157 ALA A N 1
ATOM 673 C CA . ALA A 1 160 ? 26.986 56.647 11.169 1.00 25.58 157 ALA A CA 1
ATOM 674 C C . ALA A 1 160 ? 27.462 56.168 9.805 1.00 28.52 157 ALA A C 1
ATOM 675 O O . ALA A 1 160 ? 28.547 56.537 9.360 1.00 29.94 157 ALA A O 1
ATOM 677 N N . ASP A 1 161 ? 26.646 55.351 9.149 1.00 31.47 158 ASP A N 1
ATOM 678 C CA . ASP A 1 161 ? 26.856 55.054 7.740 1.00 31.91 158 ASP A CA 1
ATOM 679 C C . ASP A 1 161 ? 26.522 56.340 6.990 1.00 38.75 158 ASP A C 1
ATOM 680 O O . ASP A 1 161 ? 25.588 57.053 7.368 1.00 40.73 158 ASP A O 1
ATOM 685 N N . SER A 1 162 ? 27.284 56.644 5.942 1.00 42.70 159 SER A N 1
ATOM 686 C CA . SER A 1 162 ? 27.105 57.882 5.181 1.00 46.42 159 SER A CA 1
ATOM 687 C C . SER A 1 162 ? 25.701 58.025 4.579 1.00 51.37 159 SER A C 1
ATOM 688 O O . SER A 1 162 ? 25.232 59.137 4.331 1.00 52.40 159 SER A O 1
ATOM 691 N N . SER A 1 163 ? 25.032 56.899 4.352 1.00 45.16 160 SER A N 1
ATOM 692 C CA . SER A 1 163 ? 23.693 56.909 3.776 1.00 46.78 160 SER A CA 1
ATOM 693 C C . SER A 1 163 ? 22.635 57.557 4.679 1.00 45.18 160 SER A C 1
ATOM 694 O O . SER A 1 163 ? 21.551 57.898 4.209 1.00 51.69 160 SER A O 1
ATOM 697 N N . LEU A 1 164 ? 22.950 57.733 5.961 1.00 44.07 161 LEU A N 1
ATOM 698 C CA . LEU A 1 164 ? 21.978 58.237 6.933 1.00 48.74 161 LEU A CA 1
ATOM 699 C C . LEU A 1 164 ? 22.205 59.691 7.345 1.00 45.79 161 LEU A C 1
ATOM 700 O O . LEU A 1 164 ? 21.449 60.228 8.157 1.00 48.03 161 LEU A O 1
ATOM 705 N N . THR A 1 165 ? 23.244 60.326 6.811 1.00 38.15 162 THR A N 1
ATOM 706 C CA . THR A 1 165 ? 23.666 61.623 7.348 1.00 42.19 162 THR A CA 1
ATOM 707 C C . THR A 1 165 ? 23.402 62.806 6.421 1.00 48.32 162 THR A C 1
ATOM 708 O O . THR A 1 165 ? 23.499 63.961 6.844 1.00 51.43 162 THR A O 1
ATOM 712 N N . SER A 1 166 ? 23.093 62.503 5.165 1.00 45.27 163 SER A N 1
ATOM 713 C CA . SER A 1 166 ? 22.662 63.498 4.185 1.00 52.84 163 SER A CA 1
ATOM 714 C C . SER A 1 166 ? 23.566 64.726 4.087 1.00 55.54 163 SER A C 1
ATOM 715 O O . SER A 1 166 ? 23.105 65.858 4.238 1.00 55.17 163 SER A O 1
ATOM 718 N N . GLY A 1 167 ? 24.850 64.498 3.835 1.00 57.78 164 GLY A N 1
ATOM 719 C CA . GLY A 1 167 ? 25.767 65.590 3.566 1.00 55.35 164 GLY A CA 1
ATOM 720 C C . GLY A 1 167 ? 26.477 66.167 4.775 1.00 44.58 164 GLY A C 1
ATOM 721 O O . GLY A 1 167 ? 27.450 66.903 4.607 1.00 40.44 164 GLY A O 1
ATOM 722 N N . LEU A 1 168 ? 26.001 65.852 5.984 1.00 33.97 165 LEU A N 1
ATOM 723 C CA . LEU A 1 168 ? 26.653 66.312 7.205 1.00 32.05 165 LEU A CA 1
ATOM 724 C C . LEU A 1 168 ? 28.008 65.631 7.367 1.00 32.58 165 LEU A C 1
ATOM 725 O O . LEU A 1 168 ? 28.191 64.499 6.916 1.00 33.76 165 LEU A O 1
ATOM 730 N N . PRO A 1 169 ? 28.971 66.323 8.001 1.00 28.61 166 PRO A N 1
ATOM 731 C CA . PRO A 1 169 ? 30.274 65.698 8.250 1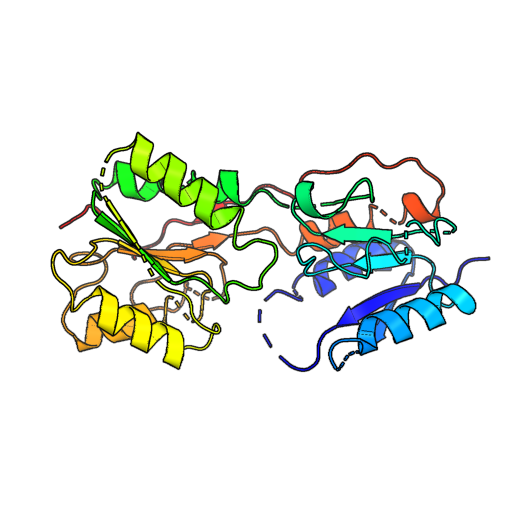.00 26.59 166 PRO A CA 1
ATOM 732 C C . PRO A 1 169 ? 30.100 64.380 8.987 1.00 31.10 166 PRO A C 1
ATOM 733 O O . PRO A 1 169 ? 29.448 64.346 10.034 1.00 28.87 166 PRO A O 1
ATOM 737 N N . THR A 1 170 ? 30.662 63.306 8.443 1.00 27.15 167 THR A N 1
ATOM 738 C CA . THR A 1 170 ? 30.418 61.985 9.007 1.00 27.45 167 THR A CA 1
ATOM 739 C C . THR A 1 170 ? 31.711 61.221 9.231 1.00 26.38 167 THR A C 1
ATOM 740 O O . THR A 1 170 ? 32.591 61.201 8.360 1.00 25.99 167 THR A O 1
ATOM 744 N N . LEU A 1 171 ? 31.822 60.587 10.395 1.00 27.14 168 LEU A N 1
ATOM 745 C CA . LEU A 1 171 ? 32.843 59.568 10.607 1.00 26.47 168 LEU A CA 1
ATOM 746 C C . LEU A 1 171 ? 32.155 58.239 10.286 1.00 28.06 168 LEU A C 1
ATOM 747 O O . LEU A 1 171 ? 31.277 57.792 11.033 1.00 30.29 168 LEU A O 1
ATOM 760 N N . SER A 1 173 ? 31.069 54.449 9.491 1.00 37.99 170 SER A N 1
ATOM 761 C CA . SER A 1 173 ? 31.220 53.033 9.802 1.00 38.00 170 SER A CA 1
ATOM 762 C C . SER A 1 173 ? 31.053 52.230 8.523 1.00 36.08 170 SER A C 1
ATOM 763 O O . SER A 1 173 ? 30.551 52.744 7.519 1.00 38.51 170 SER A O 1
ATOM 766 N N . ASP A 1 174 ? 31.474 50.969 8.527 1.00 32.59 171 ASP A N 1
ATOM 767 C CA . ASP A 1 174 ? 31.261 50.146 7.352 1.00 36.54 171 ASP A CA 1
ATOM 76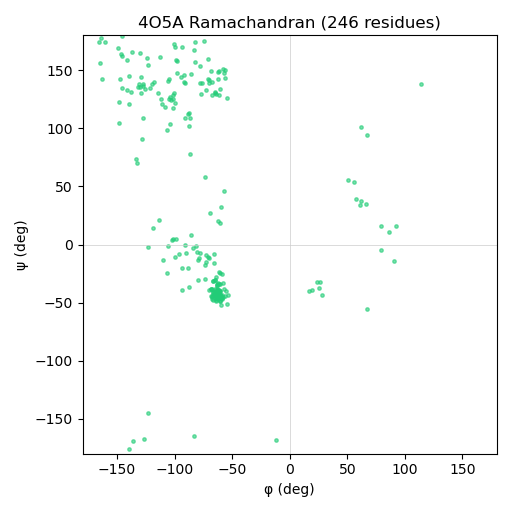8 C C . ASP A 1 174 ? 30.708 48.792 7.751 1.00 34.55 171 ASP A C 1
ATOM 769 O O . ASP A 1 174 ? 31.411 47.785 7.701 1.00 35.25 171 ASP A O 1
ATOM 774 N N . ASP A 1 175 ? 29.440 48.770 8.131 1.00 23.57 172 ASP A N 1
ATOM 775 C CA . ASP A 1 175 ? 28.820 47.509 8.531 1.00 20.50 172 ASP A CA 1
ATOM 776 C C . ASP A 1 175 ? 28.775 46.472 7.403 1.00 18.53 172 ASP A C 1
ATOM 777 O O . ASP A 1 175 ? 28.852 45.281 7.670 1.00 20.91 172 ASP A O 1
ATOM 782 N N . ALA A 1 176 ? 28.622 46.908 6.159 1.00 23.86 173 ALA A N 1
ATOM 783 C CA . ALA A 1 176 ? 28.602 45.959 5.040 1.00 26.25 173 ALA A CA 1
ATOM 784 C C . ALA A 1 176 ? 29.937 45.228 4.909 1.00 27.54 173 ALA A C 1
ATOM 785 O O . ALA A 1 176 ? 29.967 44.015 4.677 1.00 22.91 173 ALA A O 1
ATOM 787 N N . ALA A 1 177 ? 31.037 45.965 5.051 1.00 22.36 174 ALA A N 1
ATOM 788 C CA . ALA A 1 177 ? 32.376 45.362 5.051 1.00 22.01 174 ALA A CA 1
ATOM 789 C C . ALA A 1 177 ? 32.525 44.343 6.172 1.00 27.80 174 ALA A C 1
ATOM 790 O O . ALA A 1 177 ? 32.952 43.208 5.952 1.00 24.26 174 ALA A O 1
ATOM 792 N N . ALA A 1 178 ? 32.202 44.764 7.391 1.00 21.06 175 ALA A N 1
ATOM 793 C CA . ALA A 1 178 ? 32.265 43.871 8.543 1.00 22.87 175 ALA A CA 1
ATOM 794 C C . ALA A 1 178 ? 31.423 42.606 8.333 1.00 22.43 175 ALA A C 1
ATOM 795 O O . ALA A 1 178 ? 31.834 41.504 8.718 1.00 21.57 175 ALA A O 1
ATOM 797 N N . SER A 1 179 ? 30.245 42.767 7.736 1.00 15.49 176 SER A N 1
ATOM 798 C CA . SER A 1 179 ? 29.364 41.634 7.462 1.00 18.24 176 SER A CA 1
ATOM 799 C C . SER A 1 179 ? 30.082 40.618 6.584 1.00 24.65 176 SER A C 1
ATOM 800 O O . SER A 1 179 ? 30.054 39.416 6.862 1.00 20.54 176 SER A O 1
ATOM 803 N N . GLY A 1 180 ? 30.736 41.110 5.537 1.00 21.77 177 GLY A N 1
ATOM 804 C CA . GLY A 1 180 ? 31.505 40.259 4.642 1.00 20.15 177 GLY A CA 1
ATOM 805 C C . GLY A 1 180 ? 32.625 39.523 5.346 1.00 22.74 177 GLY A C 1
ATOM 806 O O . GLY A 1 180 ? 32.839 38.333 5.113 1.00 20.86 177 GLY A O 1
ATOM 807 N N . THR A 1 181 ? 33.336 40.220 6.225 1.00 19.65 178 THR A N 1
ATOM 808 C CA . THR A 1 181 ? 34.457 39.606 6.922 1.00 18.70 178 THR A CA 1
ATOM 809 C C . THR A 1 181 ? 33.969 38.434 7.785 1.00 17.26 178 THR A C 1
ATOM 810 O O . THR A 1 181 ? 34.596 37.370 7.803 1.00 19.84 178 THR A O 1
ATOM 822 N N . ILE A 1 183 ? 31.051 36.716 7.460 1.00 18.36 180 ILE A N 1
ATOM 823 C CA . ILE A 1 183 ? 30.459 35.652 6.660 1.00 19.39 180 ILE A CA 1
ATOM 824 C C . ILE A 1 183 ? 31.541 34.858 5.942 1.00 22.80 180 ILE A C 1
ATOM 825 O O . ILE A 1 183 ? 31.454 33.635 5.847 1.00 22.31 180 ILE A O 1
ATOM 830 N N . ARG A 1 184 ? 32.569 35.531 5.435 1.00 21.00 181 ARG A N 1
ATOM 831 C CA . ARG A 1 184 ? 33.640 34.795 4.762 1.00 18.81 181 ARG A CA 1
ATOM 832 C C . ARG A 1 184 ? 34.369 33.853 5.727 1.00 19.75 181 ARG A C 1
ATOM 833 O O . ARG A 1 184 ? 34.796 32.782 5.329 1.00 21.39 181 ARG A O 1
ATOM 841 N N . HIS A 1 185 ? 34.506 34.266 6.989 1.00 17.22 182 HIS A N 1
ATOM 842 C CA . HIS A 1 185 ? 35.131 33.448 8.034 1.00 18.91 182 HIS A CA 1
ATOM 843 C C . HIS A 1 185 ? 34.299 32.172 8.224 1.00 18.83 182 HIS A C 1
ATOM 844 O O . HIS A 1 185 ? 34.847 31.070 8.310 1.00 21.83 182 HIS A O 1
ATOM 851 N N . LEU A 1 186 ? 32.982 32.320 8.258 1.00 20.47 183 LEU A N 1
ATOM 852 C CA . LEU A 1 186 ? 32.104 31.160 8.392 1.00 21.65 183 LEU A CA 1
ATOM 853 C C . LEU A 1 186 ? 32.142 30.292 7.139 1.00 19.91 183 LEU A C 1
ATOM 854 O O . LEU A 1 186 ? 32.142 29.065 7.235 1.00 22.42 183 LEU A O 1
ATOM 859 N N . ALA A 1 187 ? 32.212 30.919 5.964 1.00 21.67 184 ALA A N 1
ATOM 860 C CA . ALA A 1 187 ? 32.261 30.169 4.709 1.00 23.29 184 ALA A CA 1
ATOM 861 C C . ALA A 1 187 ? 33.533 29.333 4.624 1.00 28.15 184 ALA A C 1
ATOM 862 O O . ALA A 1 187 ? 33.499 28.172 4.184 1.00 26.71 184 ALA A O 1
ATOM 864 N N . LEU A 1 188 ? 34.650 29.914 5.055 1.00 23.60 185 LEU A N 1
ATOM 865 C CA . LEU A 1 188 ? 35.935 29.218 5.021 1.00 23.02 185 LEU A CA 1
ATOM 866 C C . LEU A 1 188 ? 35.873 27.954 5.878 1.00 25.20 185 LEU A C 1
ATOM 867 O O . LEU A 1 188 ? 36.493 26.937 5.561 1.00 29.18 185 LEU A O 1
ATOM 872 N N . PHE A 1 189 ? 35.107 28.041 6.959 1.00 23.47 186 PHE A N 1
ATOM 873 C CA . PHE A 1 189 ? 34.914 26.932 7.885 1.00 25.81 186 PHE A CA 1
ATOM 874 C C . PHE A 1 189 ? 33.791 25.997 7.442 1.00 32.08 186 PHE A C 1
ATOM 875 O O . PHE A 1 189 ? 33.392 25.113 8.196 1.00 32.41 186 PHE A O 1
ATOM 883 N N . GLY A 1 190 ? 33.280 26.203 6.229 1.00 27.89 187 GLY A N 1
ATOM 884 C CA . GLY A 1 190 ? 32.316 25.290 5.636 1.00 33.70 187 GLY A CA 1
ATOM 885 C C . GLY A 1 190 ? 30.869 25.411 6.094 1.00 30.24 187 GLY A C 1
ATOM 886 O O . GLY A 1 190 ? 30.071 24.502 5.859 1.00 28.33 187 GLY A O 1
ATOM 887 N N . HIS A 1 191 ? 30.520 26.523 6.735 1.00 22.28 188 HIS A N 1
ATOM 888 C CA . HIS A 1 191 ? 29.137 26.754 7.162 1.00 24.55 188 HIS A CA 1
ATOM 889 C C . HIS A 1 191 ? 28.243 27.064 5.963 1.00 26.39 188 HIS A C 1
ATOM 890 O O . HIS A 1 191 ? 28.614 27.860 5.090 1.00 24.59 188 HIS A O 1
ATOM 897 N N . LYS A 1 192 ? 27.086 26.407 5.901 1.00 22.29 189 LYS A N 1
ATOM 898 C CA . LYS A 1 192 ? 26.151 26.595 4.787 1.00 25.57 189 LYS A CA 1
ATOM 899 C C . LYS A 1 192 ? 24.759 27.038 5.249 1.00 27.34 189 LYS A C 1
ATOM 900 O O . LYS A 1 192 ? 23.855 27.246 4.439 1.00 30.29 189 LYS A O 1
ATOM 903 N N . ASN A 1 193 ? 24.586 27.151 6.559 1.00 23.51 190 ASN A N 1
ATOM 904 C CA . ASN A 1 193 ? 23.295 27.493 7.141 1.00 22.06 190 ASN A CA 1
ATOM 905 C C . ASN A 1 193 ? 23.580 28.281 8.408 1.00 22.24 190 ASN A C 1
ATOM 906 O O . ASN A 1 193 ? 24.004 27.709 9.412 1.00 24.62 190 ASN A O 1
ATOM 911 N N . ILE A 1 194 ? 23.388 29.596 8.355 1.00 23.20 191 ILE A N 1
ATOM 912 C CA . ILE A 1 194 ? 23.743 30.463 9.471 1.00 19.55 191 ILE A CA 1
ATOM 913 C C . ILE A 1 194 ? 22.593 31.384 9.840 1.00 17.53 191 ILE A C 1
ATOM 914 O O . ILE A 1 194 ? 21.630 31.539 9.086 1.00 20.60 191 ILE A O 1
ATOM 919 N N . ALA A 1 195 ? 22.687 31.983 11.014 1.00 15.15 192 ALA A N 1
ATOM 920 C CA . ALA A 1 195 ? 21.633 32.869 11.469 1.00 16.77 192 ALA A CA 1
ATOM 921 C C . ALA A 1 195 ? 22.201 34.059 12.191 1.00 14.49 192 ALA A C 1
ATOM 922 O O . ALA A 1 195 ? 23.338 34.036 12.656 1.00 18.78 192 ALA A O 1
ATOM 924 N N . ARG A 1 196 ? 21.396 35.119 12.264 1.00 16.18 193 ARG A N 1
ATOM 925 C CA . ARG A 1 196 ? 21.761 36.311 12.992 1.00 18.61 193 ARG A CA 1
ATOM 926 C C . ARG A 1 196 ? 20.721 36.578 14.057 1.00 16.67 193 ARG A C 1
ATOM 927 O O . ARG A 1 196 ? 19.513 36.502 13.811 1.00 20.08 193 ARG A O 1
ATOM 935 N N . VAL A 1 197 ? 21.193 36.889 15.250 1.00 15.85 194 VAL A N 1
ATOM 936 C CA . VAL A 1 197 ? 20.327 37.416 16.297 1.00 14.34 194 VAL A CA 1
ATOM 937 C C . VAL A 1 197 ? 20.616 38.905 16.381 1.00 17.23 194 VAL A C 1
ATOM 938 O O . VAL A 1 197 ? 21.640 39.309 16.913 1.00 18.60 194 VAL A O 1
ATOM 942 N N . ALA A 1 198 ? 19.706 39.710 15.831 1.00 16.11 195 ALA A N 1
ATOM 943 C CA . ALA A 1 198 ? 19.929 41.138 15.648 1.00 20.46 195 ALA A CA 1
ATOM 944 C C . ALA A 1 198 ? 19.241 41.966 16.724 1.00 23.18 195 ALA A C 1
ATOM 945 O O . ALA A 1 198 ? 18.476 41.442 17.534 1.00 24.78 195 ALA A O 1
ATOM 947 N N . GLY A 1 199 ? 19.516 43.269 16.734 1.00 21.98 196 GLY A N 1
ATOM 948 C CA . GLY A 1 199 ? 18.856 44.168 17.658 1.00 22.98 196 GLY A CA 1
ATOM 949 C C . GLY A 1 199 ? 17.512 44.564 17.089 1.00 24.68 196 GLY A C 1
ATOM 950 O O . GLY A 1 199 ? 17.033 43.924 16.147 1.00 31.07 196 GLY A O 1
ATOM 951 N N . PRO A 1 200 ? 16.898 45.618 17.642 1.00 28.32 197 PRO A N 1
ATOM 952 C CA . PRO A 1 200 ? 15.583 46.055 17.170 1.00 27.39 197 PRO A CA 1
ATOM 953 C C . PRO A 1 200 ? 15.621 46.484 15.709 1.00 33.77 197 PRO A C 1
ATOM 954 O O . PRO A 1 200 ? 16.655 46.980 15.246 1.00 32.61 197 PRO A O 1
ATOM 958 N N . GLU A 1 201 ? 14.512 46.300 14.996 1.00 37.01 198 GLU A N 1
ATOM 959 C CA . GLU A 1 201 ? 14.435 46.698 13.593 1.00 47.10 198 GLU A CA 1
ATOM 960 C C . GLU A 1 201 ? 14.428 48.218 13.397 1.00 49.86 198 GLU A C 1
ATOM 961 O O . GLU A 1 201 ? 14.587 48.702 12.273 1.00 54.00 198 GLU A O 1
ATOM 963 N N . GLU A 1 202 ? 14.252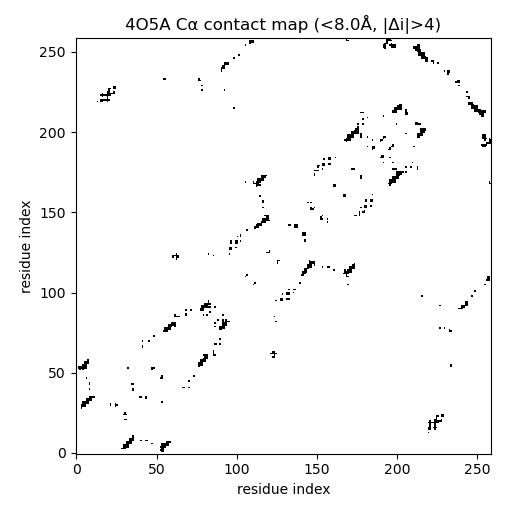 48.966 14.487 1.00 50.88 199 GLU A N 1
ATOM 964 C CA . GLU A 1 202 ? 14.162 50.430 14.419 1.00 58.96 199 GLU A CA 1
ATOM 965 C C . GLU A 1 202 ? 15.530 51.130 14.396 1.00 58.79 199 GLU A C 1
ATOM 966 O O . GLU A 1 202 ? 15.606 52.354 14.280 1.00 61.57 199 GLU A O 1
ATOM 968 N N . LEU A 1 203 ? 16.604 50.350 14.507 1.00 51.04 200 LEU A N 1
ATOM 969 C CA . LEU A 1 203 ? 17.959 50.890 14.409 1.00 46.52 200 LEU A CA 1
ATOM 970 C C . LEU A 1 203 ? 18.281 51.322 12.983 1.00 46.22 200 LEU A C 1
ATOM 971 O O . LEU A 1 203 ? 17.927 50.637 12.023 1.00 45.84 200 LEU A O 1
ATOM 976 N N . GLY A 1 204 ? 18.950 52.464 12.848 1.00 39.00 201 GLY A N 1
ATOM 977 C CA . GLY A 1 204 ? 19.317 52.977 11.540 1.00 35.22 201 GLY A CA 1
ATOM 978 C C . GLY A 1 204 ? 20.246 52.052 10.773 1.00 34.56 201 GLY A C 1
ATOM 979 O O . GLY A 1 204 ? 20.298 52.113 9.546 1.00 47.41 201 GLY A O 1
ATOM 980 N N . HIS A 1 205 ? 20.986 51.203 11.478 1.00 25.66 202 HIS A N 1
ATOM 981 C CA . HIS A 1 205 ? 21.892 50.273 10.799 1.00 30.68 202 HIS A CA 1
ATOM 982 C C . HIS A 1 205 ? 21.250 48.924 10.469 1.00 36.66 202 HIS A C 1
ATOM 983 O O . HIS A 1 205 ? 21.899 48.040 9.896 1.00 32.29 202 HIS A O 1
ATOM 990 N N . SER A 1 206 ? 19.984 48.765 10.839 1.00 38.38 203 SER A N 1
ATOM 991 C CA . SER A 1 206 ? 19.296 47.491 10.654 1.00 38.87 203 SER A CA 1
ATOM 992 C C . SER A 1 206 ? 19.190 47.091 9.183 1.00 37.79 203 SER A C 1
ATOM 993 O O . SER A 1 206 ? 19.455 45.944 8.827 1.00 37.84 203 SER A O 1
ATOM 996 N N A TYR A 1 207 ? 18.844 48.042 8.327 0.52 35.90 204 TYR A N 1
ATOM 997 N N B TYR A 1 207 ? 18.782 48.039 8.340 0.48 36.14 204 TYR A N 1
ATOM 998 C CA A TYR A 1 207 ? 18.639 47.739 6.916 0.52 39.06 204 TYR A CA 1
ATOM 999 C CA B TYR A 1 207 ? 18.639 47.791 6.906 0.48 39.32 204 TYR A CA 1
ATOM 1000 C C A TYR A 1 207 ? 19.936 47.600 6.121 0.52 37.38 204 TYR A C 1
ATOM 1001 C C B TYR A 1 207 ? 19.974 47.481 6.247 0.48 37.14 204 TYR A C 1
ATOM 1002 O O A TYR A 1 207 ? 19.982 46.879 5.125 0.52 34.35 204 TYR A O 1
ATOM 1003 O O B TYR A 1 207 ? 20.074 46.553 5.445 0.48 34.52 204 TYR A O 1
ATOM 1020 N N . ILE A 1 208 ? 20.982 48.291 6.562 1.00 35.83 205 ILE A N 1
ATOM 1021 C CA . ILE A 1 208 ? 22.303 48.161 5.956 1.00 36.21 205 ILE A CA 1
ATOM 1022 C C . ILE A 1 208 ? 22.839 46.763 6.222 1.00 32.91 205 ILE A C 1
ATOM 1023 O O . ILE A 1 208 ? 23.333 46.080 5.313 1.00 28.78 205 ILE A O 1
ATOM 1028 N N . ARG A 1 209 ? 22.737 46.337 7.477 1.00 27.03 206 ARG A N 1
ATOM 1029 C CA . ARG A 1 209 ? 23.230 45.030 7.866 1.00 24.82 206 ARG A CA 1
ATOM 1030 C C . ARG A 1 209 ? 22.449 43.908 7.204 1.00 27.86 206 ARG A C 1
ATOM 1031 O O . ARG A 1 209 ? 23.044 42.945 6.732 1.00 23.93 206 ARG A O 1
ATOM 1039 N N . ASP A 1 210 ? 21.125 44.034 7.175 1.00 26.14 207 ASP A N 1
ATOM 1040 C CA . ASP A 1 210 ? 20.294 42.981 6.591 1.00 31.15 207 ASP A CA 1
ATOM 1041 C C . ASP A 1 210 ? 20.560 42.852 5.103 1.00 27.23 207 ASP A C 1
ATOM 1042 O O . ASP A 1 210 ? 20.643 41.737 4.578 1.00 28.24 207 ASP A O 1
ATOM 1047 N N . ALA A 1 211 ? 20.711 43.985 4.416 1.00 25.57 208 ALA A N 1
ATOM 1048 C CA . ALA A 1 211 ? 20.978 43.949 2.982 1.00 31.47 208 ALA A CA 1
ATOM 1049 C C . ALA A 1 211 ? 22.316 43.272 2.684 1.00 31.64 208 ALA A C 1
ATOM 1050 O O . ALA A 1 211 ? 22.424 42.471 1.752 1.00 25.91 208 ALA A O 1
ATOM 1052 N N . ALA A 1 212 ? 23.333 43.600 3.475 1.00 26.11 209 ALA A N 1
ATOM 1053 C CA . ALA A 1 212 ? 24.646 42.993 3.316 1.00 25.91 209 ALA A CA 1
ATOM 1054 C C . ALA A 1 212 ? 24.613 41.489 3.584 1.00 21.69 209 ALA A C 1
ATOM 1055 O O . ALA A 1 212 ? 25.146 40.709 2.794 1.00 22.52 209 ALA A O 1
ATOM 1057 N N . PHE A 1 213 ? 23.997 41.082 4.687 1.00 25.13 210 PHE A N 1
ATOM 1058 C CA . PHE A 1 213 ? 23.891 39.659 4.994 1.00 22.95 210 PHE A CA 1
ATOM 1059 C C . PHE A 1 213 ? 23.110 38.886 3.935 1.00 22.27 210 PHE A C 1
ATOM 1060 O O . PHE A 1 213 ? 23.517 37.803 3.523 1.00 22.95 210 PHE A O 1
ATOM 1068 N N . SER A 1 214 ? 21.994 39.441 3.488 1.00 23.22 211 SER A N 1
ATOM 1069 C CA . SER A 1 214 ? 21.202 38.778 2.465 1.00 28.14 211 SER A CA 1
ATOM 1070 C C . SER A 1 214 ? 21.979 38.630 1.164 1.00 29.10 211 SER A C 1
ATOM 1071 O O . SER A 1 214 ? 21.966 37.562 0.556 1.00 27.69 211 SER A O 1
ATOM 1074 N N . GLU A 1 215 ? 22.660 39.684 0.725 1.00 21.72 212 GLU A N 1
ATOM 1075 C CA . GLU A 1 215 ? 23.358 39.611 -0.554 1.00 27.04 212 GLU A CA 1
ATOM 1076 C C . GLU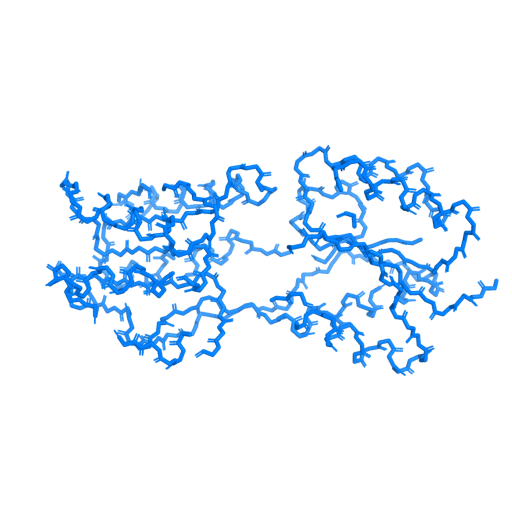 A 1 215 ? 24.519 38.623 -0.521 1.00 25.48 212 GLU A C 1
ATOM 1077 O O . GLU A 1 215 ? 24.675 37.796 -1.427 1.00 25.18 212 GLU A O 1
ATOM 1083 N N . ILE A 1 216 ? 25.347 38.724 0.513 1.00 25.59 213 ILE A N 1
ATOM 1084 C CA . ILE A 1 216 ? 26.546 37.902 0.595 1.00 29.15 213 ILE A CA 1
ATOM 1085 C C . ILE A 1 216 ? 26.196 36.432 0.782 1.00 30.01 213 ILE A C 1
ATOM 1086 O O . ILE A 1 216 ? 26.732 35.576 0.081 1.00 26.25 213 ILE A O 1
ATOM 1091 N N . THR A 1 217 ? 25.287 36.141 1.704 1.00 23.22 214 THR A N 1
ATOM 1092 C CA . THR A 1 217 ? 24.874 34.749 1.922 1.00 22.97 214 THR A CA 1
ATOM 1093 C C . THR A 1 217 ? 24.252 34.124 0.674 1.00 24.90 214 THR A C 1
ATOM 1094 O O . THR A 1 217 ? 24.606 32.996 0.304 1.00 25.15 214 THR A O 1
ATOM 1098 N N . THR A 1 218 ? 23.342 34.848 0.016 1.00 26.20 215 THR A N 1
ATOM 1099 C CA . THR A 1 218 ? 22.720 34.363 -1.212 1.00 24.55 215 THR A CA 1
ATOM 1100 C C . THR A 1 218 ? 23.789 34.082 -2.260 1.00 26.05 215 THR A C 1
ATOM 1101 O O . THR A 1 218 ? 23.752 33.062 -2.950 1.00 25.85 215 THR A O 1
ATOM 1105 N N . GLU A 1 219 ? 24.749 34.991 -2.373 1.00 22.45 216 GLU A N 1
ATOM 1106 C CA . GLU A 1 219 ? 25.757 34.854 -3.418 1.00 27.45 216 GLU A CA 1
ATOM 1107 C C . GLU A 1 219 ? 26.757 33.747 -3.109 1.00 29.21 216 GLU A C 1
ATOM 1108 O O . GLU A 1 219 ? 27.427 33.263 -4.004 1.00 29.08 216 GLU A O 1
ATOM 1114 N N . LEU A 1 220 ? 26.832 33.323 -1.853 1.00 24.80 217 LEU A N 1
ATOM 1115 C CA . LEU A 1 220 ? 27.702 32.199 -1.499 1.00 23.75 217 LEU A CA 1
ATOM 1116 C C . LEU A 1 220 ? 26.900 30.913 -1.325 1.00 29.74 217 LEU A C 1
ATOM 1117 O O . LEU A 1 220 ? 27.442 29.879 -0.938 1.00 33.22 217 LEU A O 1
ATOM 1122 N N . GLY A 1 221 ? 25.606 30.982 -1.615 1.00 26.76 218 GLY A N 1
ATOM 1123 C CA . GLY A 1 221 ? 24.746 29.815 -1.516 1.00 27.55 218 GLY A CA 1
ATOM 1124 C C . GLY A 1 221 ? 24.560 29.345 -0.083 1.00 29.33 218 GLY A C 1
ATOM 1125 O O . GLY A 1 221 ? 24.411 28.149 0.171 1.00 31.74 218 GLY A O 1
ATOM 1134 N N . ARG A 1 223 ? 22.325 29.381 3.452 1.00 26.47 220 ARG A N 1
ATOM 1135 C CA . ARG A 1 223 ? 20.997 29.643 3.995 1.00 25.59 220 ARG A CA 1
ATOM 1136 C C . ARG A 1 223 ? 21.141 30.632 5.141 1.00 28.77 220 ARG A C 1
ATOM 1137 O O . ARG A 1 223 ? 22.064 30.516 5.955 1.00 26.22 220 ARG A O 1
ATOM 1145 N N . TYR A 1 224 ? 20.255 31.627 5.186 1.00 25.63 221 TYR A N 1
ATOM 1146 C CA . TYR A 1 224 ? 20.368 32.696 6.165 1.00 22.24 221 TYR A CA 1
ATOM 1147 C C . TYR A 1 224 ? 19.006 33.052 6.765 1.00 24.54 221 TYR A C 1
ATOM 1148 O O . TYR A 1 224 ? 18.027 33.240 6.040 1.00 26.61 221 TYR A O 1
ATOM 1157 N N . ARG A 1 225 ? 18.946 33.135 8.088 1.00 19.70 222 ARG A N 1
ATOM 1158 C CA . ARG A 1 225 ? 17.736 33.580 8.774 1.00 19.96 222 ARG A CA 1
ATOM 1159 C C . ARG A 1 225 ? 18.142 34.545 9.866 1.00 18.27 222 ARG A C 1
ATOM 1160 O O . ARG A 1 225 ? 19.270 34.486 10.353 1.00 19.61 222 ARG A O 1
ATOM 1177 N N . LEU A 1 227 ? 16.619 36.820 13.537 1.00 20.56 224 LEU A N 1
ATOM 1178 C CA . LEU A 1 227 ? 15.574 37.122 14.515 1.00 18.75 224 LEU A CA 1
ATOM 1179 C C . LEU A 1 227 ? 15.931 38.436 15.191 1.00 18.37 224 LEU A C 1
ATOM 1180 O O . LEU A 1 227 ? 17.099 38.681 15.475 1.00 23.15 224 LEU A O 1
ATOM 1185 N N . HIS A 1 228 ? 14.928 39.256 15.483 1.00 19.98 225 HIS A N 1
ATOM 1186 C CA . HIS A 1 228 ? 15.183 40.522 16.172 1.00 25.53 225 HIS A CA 1
ATOM 1187 C C . HIS A 1 228 ? 14.925 40.413 17.679 1.00 24.21 225 HIS A C 1
ATOM 1188 O O . HIS A 1 228 ? 14.074 39.629 18.121 1.00 25.04 225 HIS A O 1
ATOM 1195 N N . THR A 1 229 ? 15.698 41.176 18.457 1.00 20.73 226 THR A N 1
ATOM 1196 C CA . THR A 1 229 ? 15.657 41.154 19.920 1.00 22.79 226 THR A CA 1
ATOM 1197 C C . THR A 1 229 ? 15.768 42.564 20.461 1.00 26.50 226 THR A C 1
ATOM 1198 O O . THR A 1 229 ? 15.838 43.530 19.695 1.00 27.39 226 THR A O 1
ATOM 1202 N N . ASP A 1 230 ? 15.824 42.682 21.787 1.00 23.60 227 ASP A N 1
ATOM 1203 C CA . ASP A 1 230 ? 15.990 43.983 22.408 1.00 21.50 227 ASP A CA 1
ATOM 1204 C C . ASP A 1 230 ? 17.335 44.126 23.122 1.00 19.93 227 ASP A C 1
ATOM 1205 O O . ASP A 1 230 ? 17.448 44.945 24.043 1.00 27.36 227 ASP A O 1
ATOM 1210 N N . TYR A 1 231 ? 18.308 43.300 22.739 1.00 19.74 228 TYR A N 1
ATOM 1211 C CA . TYR A 1 231 ? 19.691 43.366 23.239 1.00 22.05 228 TYR A CA 1
ATOM 1212 C C . TYR A 1 231 ? 19.908 42.742 24.615 1.00 25.02 228 TYR A C 1
ATOM 1213 O O . TYR A 1 231 ? 21.050 42.647 25.068 1.00 27.73 228 TYR A O 1
ATOM 1222 N N . THR A 1 232 ? 18.839 42.291 25.266 1.00 24.48 229 THR A N 1
ATOM 1223 C CA . THR A 1 232 ? 18.978 41.719 26.615 1.00 20.59 229 THR A CA 1
ATOM 1224 C C . THR A 1 232 ? 19.411 40.261 26.526 1.00 23.96 229 THR A C 1
ATOM 1225 O O . THR A 1 232 ? 19.169 39.604 25.509 1.00 19.63 229 THR A O 1
ATOM 1229 N N . PRO A 1 233 ? 20.029 39.734 27.596 1.00 25.54 230 PRO A N 1
ATOM 1230 C CA . PRO A 1 233 ? 20.398 38.313 27.532 1.00 25.57 230 PRO A CA 1
ATOM 1231 C C . PRO A 1 233 ? 19.166 37.411 27.497 1.00 24.21 230 PRO A C 1
ATOM 1232 O O . PRO A 1 233 ? 19.240 36.349 26.870 1.00 25.22 230 PRO A O 1
ATOM 1236 N N . GLU A 1 234 ? 18.068 37.812 28.130 1.00 24.46 231 GLU A N 1
ATOM 1237 C CA . GLU A 1 234 ? 16.849 36.993 28.083 1.00 26.17 231 GLU A CA 1
ATOM 1238 C C . GLU A 1 234 ? 16.359 36.882 26.636 1.00 24.92 231 GLU A C 1
ATOM 1239 O O . GLU A 1 234 ? 15.946 35.817 26.178 1.00 24.08 231 GLU A O 1
ATOM 1245 N N . SER A 1 235 ? 16.421 37.991 25.913 1.00 24.48 232 SER A N 1
ATOM 1246 C CA . SER A 1 235 ? 15.962 38.007 24.532 1.00 25.31 232 SER A CA 1
ATOM 1247 C C . SER A 1 235 ? 16.905 37.203 23.646 1.00 24.08 232 SER A C 1
ATOM 1248 O O . SER A 1 235 ? 16.459 36.483 22.753 1.00 23.10 232 SER A O 1
ATOM 1251 N N . GLY A 1 236 ? 18.209 37.304 23.903 1.00 17.50 233 GLY A N 1
ATOM 1252 C CA . GLY A 1 236 ? 19.183 36.543 23.130 1.00 20.15 233 GLY A CA 1
ATOM 1253 C C . GLY A 1 236 ? 19.053 35.049 23.397 1.00 20.67 233 GLY A C 1
ATOM 1254 O O . GLY A 1 236 ? 19.201 34.222 22.489 1.00 20.86 233 GLY A O 1
ATOM 1255 N N . ALA A 1 237 ? 18.788 34.706 24.655 1.00 18.32 234 ALA A N 1
ATOM 1256 C CA . ALA A 1 237 ? 18.586 33.320 25.047 1.00 20.87 234 ALA A CA 1
ATOM 1257 C C . ALA A 1 237 ? 17.363 32.718 24.359 1.00 20.02 234 ALA A C 1
ATOM 1258 O O . ALA A 1 237 ? 17.412 31.586 23.866 1.00 20.49 234 ALA A O 1
ATOM 1260 N N . GLU A 1 238 ? 16.272 33.477 24.328 1.00 18.46 235 GLU A N 1
ATOM 1261 C CA . GLU A 1 238 ? 15.015 33.026 23.728 1.00 19.64 235 GLU A CA 1
ATOM 1262 C C . GLU A 1 238 ? 15.220 32.794 22.229 1.00 22.39 235 GLU A C 1
ATOM 1263 O O . GLU A 1 238 ? 14.785 31.781 21.662 1.00 21.90 235 GLU A O 1
ATOM 1269 N N . ALA A 1 239 ? 15.881 33.748 21.582 1.00 17.41 236 ALA A N 1
ATOM 1270 C CA . ALA A 1 239 ? 16.165 33.638 20.155 1.00 16.96 236 ALA A CA 1
ATOM 1271 C C . ALA A 1 239 ? 17.046 32.434 19.853 1.00 15.76 236 ALA A C 1
ATOM 1272 O O . ALA A 1 239 ? 16.851 31.762 18.844 1.00 19.46 236 ALA A O 1
ATOM 1274 N N . THR A 1 240 ? 18.024 32.166 20.716 1.00 17.96 237 THR A N 1
ATOM 1275 C CA . THR A 1 240 ? 18.915 31.026 20.499 1.00 18.16 237 THR A CA 1
ATOM 1276 C C . THR A 1 240 ? 18.177 29.701 20.642 1.00 19.23 237 THR A C 1
ATOM 1277 O O . THR A 1 240 ? 18.330 28.805 19.810 1.00 20.87 237 THR A O 1
ATOM 1281 N N . LYS A 1 241 ? 17.365 29.579 21.687 1.00 21.23 238 LYS A N 1
ATOM 1282 C CA . LYS A 1 241 ? 16.521 28.401 21.863 1.00 22.66 238 LYS A CA 1
ATOM 1283 C C . LYS A 1 241 ? 15.675 28.155 20.620 1.00 25.62 238 LYS A C 1
ATOM 1284 O O . LYS A 1 241 ? 15.532 27.020 20.153 1.00 23.38 238 LYS A O 1
ATOM 1290 N N . ARG A 1 242 ? 15.111 29.228 20.079 1.00 22.74 239 ARG A N 1
ATOM 1291 C CA . ARG A 1 242 ? 14.292 29.117 18.879 1.00 21.88 239 ARG A CA 1
ATOM 1292 C C . ARG A 1 242 ? 15.109 28.631 17.676 1.00 22.98 239 ARG A C 1
ATOM 1293 O O . ARG A 1 242 ? 14.692 27.707 16.980 1.00 25.30 239 ARG A O 1
ATOM 1301 N N . LEU A 1 243 ? 16.267 29.238 17.443 1.00 19.74 240 LEU A N 1
ATOM 1302 C CA . LEU A 1 243 ? 17.126 28.827 16.322 1.00 19.95 240 LEU A CA 1
ATOM 1303 C C . LEU A 1 243 ? 17.617 27.388 16.438 1.00 26.23 240 LEU A C 1
ATOM 1304 O O . LEU A 1 243 ? 17.670 26.661 15.443 1.00 22.40 240 LEU A O 1
ATOM 1309 N N . LEU A 1 244 ? 17.961 26.969 17.652 1.00 19.00 241 LEU A N 1
ATOM 1310 C CA . LEU A 1 244 ? 18.464 25.608 17.856 1.00 21.02 241 LEU A CA 1
ATOM 1311 C C . LEU A 1 244 ? 17.397 24.521 17.856 1.00 28.00 241 LEU A C 1
ATOM 1312 O O . LEU A 1 244 ? 17.725 23.331 17.842 1.00 27.03 241 LEU A O 1
ATOM 1317 N N A SER A 1 245 ? 16.129 24.926 17.862 0.54 27.08 242 SER A N 1
ATOM 1318 N N B SER A 1 245 ? 16.120 24.906 17.860 0.46 26.92 242 SER A N 1
ATOM 1319 C CA A SER A 1 245 ? 15.036 23.968 17.908 0.54 27.58 242 SER A CA 1
ATOM 1320 C CA B SER A 1 245 ? 15.043 23.919 17.890 0.46 27.75 242 SER A CA 1
ATOM 1321 C C A SER A 1 245 ? 14.332 23.755 16.566 0.54 31.24 242 SER A C 1
ATOM 1322 C C B SER A 1 245 ? 14.316 23.752 16.556 0.46 31.29 242 SER A C 1
ATOM 1323 O O A SER A 1 245 ? 13.515 22.848 16.439 0.54 34.72 242 SER A O 1
ATOM 1324 O O B SER A 1 245 ? 13.448 22.891 16.430 0.46 34.59 242 SER A O 1
ATOM 1329 N N . VAL A 1 246 ? 14.648 24.583 15.573 1.00 33.93 243 VAL A N 1
ATOM 1330 C CA . VAL A 1 246 ? 13.966 24.517 14.269 1.00 39.77 243 VAL A CA 1
ATOM 1331 C C . VAL A 1 246 ? 14.862 23.954 13.158 1.00 43.85 243 VAL A C 1
ATOM 1332 O O . VAL A 1 246 ? 15.854 24.580 12.786 1.00 47.54 243 VAL A O 1
ATOM 1336 N N . GLU A 1 247 ? 14.488 22.783 12.633 1.00 42.52 244 GLU A N 1
ATOM 1337 C CA . GLU A 1 247 ? 15.245 22.095 11.580 1.00 39.31 244 GLU A CA 1
ATOM 1338 C C . GLU A 1 247 ? 15.032 22.735 10.202 1.00 45.63 244 GLU A C 1
ATOM 1339 O O . GLU A 1 247 ? 13.912 23.119 9.864 1.00 48.09 244 GLU A O 1
ATOM 1341 N N . PRO A 1 248 ? 16.110 22.868 9.405 1.00 47.32 245 PRO A N 1
ATOM 1342 C CA . PRO A 1 248 ? 17.503 22.520 9.731 1.00 41.06 245 PRO A CA 1
ATOM 1343 C C . PRO A 1 248 ? 18.188 23.549 10.647 1.00 33.52 245 PRO A C 1
ATOM 1344 O O . PRO A 1 248 ? 18.164 24.747 10.362 1.00 32.23 245 PRO A O 1
ATOM 1348 N N . ARG A 1 249 ? 18.794 23.063 11.729 1.00 31.01 246 ARG A N 1
ATOM 1349 C CA . ARG A 1 249 ? 19.459 23.899 12.738 1.00 30.96 246 ARG A CA 1
ATOM 1350 C C . ARG A 1 249 ? 20.664 24.633 12.143 1.00 25.59 246 ARG A C 1
ATOM 1351 O O . ARG A 1 249 ? 21.512 23.994 11.507 1.00 25.77 246 ARG A O 1
ATOM 1359 N N . PRO A 1 250 ? 20.758 25.963 12.347 1.00 23.52 247 PRO A N 1
ATOM 1360 C CA . PRO A 1 250 ? 21.959 26.645 11.849 1.00 24.03 247 PRO A CA 1
ATOM 1361 C C . PRO A 1 250 ? 23.217 26.116 12.535 1.00 25.99 247 PRO A C 1
ATOM 1362 O O . PRO A 1 250 ? 23.155 25.703 13.702 1.00 22.42 247 PRO A O 1
ATOM 1366 N N . THR A 1 251 ? 24.339 26.124 11.819 1.00 21.81 248 THR A N 1
ATOM 1367 C CA . THR A 1 251 ? 25.606 25.685 12.399 1.00 20.37 248 THR A CA 1
ATOM 1368 C C . THR A 1 251 ? 26.435 26.858 12.928 1.00 18.96 248 THR A C 1
ATOM 1369 O O . THR A 1 251 ? 27.483 26.658 13.543 1.00 17.71 248 THR A O 1
ATOM 1373 N N . ALA A 1 252 ? 25.996 28.082 12.656 1.00 16.44 249 ALA A N 1
ATOM 1374 C CA . ALA A 1 252 ? 26.660 29.253 13.203 1.00 15.11 249 ALA A CA 1
ATOM 1375 C C . ALA A 1 252 ? 25.628 30.341 13.437 1.00 15.69 249 ALA A C 1
ATOM 1376 O O . ALA A 1 252 ? 24.675 30.478 12.663 1.00 18.37 249 ALA A O 1
ATOM 1378 N N . ILE A 1 253 ? 25.806 31.084 14.526 1.00 14.80 250 ILE A N 1
ATOM 1379 C CA . ILE A 1 253 ? 24.946 32.215 14.856 1.00 13.29 250 ILE A CA 1
ATOM 1380 C C . ILE A 1 253 ? 25.810 33.428 15.140 1.00 16.65 250 ILE A C 1
ATOM 1381 O O . ILE A 1 253 ? 26.785 33.353 15.896 1.00 18.31 250 ILE A O 1
ATOM 1386 N N . ILE A 1 254 ? 25.468 34.542 14.496 1.00 15.88 251 ILE A N 1
ATOM 1387 C CA . ILE A 1 254 ? 26.123 35.819 14.751 1.00 15.20 251 ILE A CA 1
ATOM 1388 C C . ILE A 1 254 ? 25.192 36.698 15.596 1.00 15.52 251 ILE A C 1
ATOM 1389 O O . ILE A 1 254 ? 24.030 36.911 15.240 1.00 17.91 251 ILE A O 1
ATOM 1394 N N . TYR A 1 255 ? 25.697 37.203 16.717 1.00 15.31 252 TYR A N 1
ATOM 1395 C CA . TYR A 1 255 ? 24.902 38.047 17.600 1.00 14.68 252 TYR A CA 1
ATOM 1396 C C . TYR A 1 255 ? 25.303 39.506 17.511 1.00 17.86 252 TYR A C 1
ATOM 1397 O O . TYR A 1 255 ? 26.492 39.815 17.471 1.00 17.59 252 TYR A O 1
ATOM 1406 N N . ASP A 1 256 ? 24.313 40.403 17.555 1.00 18.68 253 ASP A N 1
ATOM 1407 C CA . ASP A 1 256 ? 24.587 41.836 17.440 1.00 21.94 253 ASP A CA 1
ATOM 1408 C C . ASP A 1 256 ? 25.248 42.453 18.682 1.00 20.28 253 ASP A C 1
ATOM 1409 O O . ASP A 1 256 ? 25.683 43.599 18.642 1.00 21.57 253 ASP A O 1
ATOM 1414 N N . ASN A 1 257 ? 25.340 41.711 19.784 1.00 16.61 254 ASN A N 1
ATOM 1415 C CA . ASN A 1 257 ? 26.169 42.192 20.887 1.00 15.89 254 ASN A CA 1
ATOM 1416 C C . ASN A 1 257 ? 26.800 41.076 21.690 1.00 16.24 254 ASN A C 1
ATOM 1417 O O . ASN A 1 257 ? 26.441 39.911 21.532 1.00 19.54 254 ASN A O 1
ATOM 1422 N N . ASP A 1 258 ? 27.731 41.449 22.556 1.00 18.10 255 ASP A N 1
ATOM 1423 C CA . ASP A 1 258 ? 28.458 40.461 23.344 1.00 18.96 255 ASP A CA 1
ATOM 1424 C C . ASP A 1 258 ? 27.602 39.701 24.359 1.00 19.37 255 ASP A C 1
ATOM 1425 O O . ASP A 1 258 ? 27.746 38.488 24.496 1.00 18.57 255 ASP A O 1
ATOM 1430 N N . VAL A 1 259 ? 26.718 40.400 25.068 1.00 16.60 256 VAL A N 1
ATOM 1431 C CA A VAL A 1 259 ? 25.936 39.738 26.110 0.42 17.67 256 VAL A CA 1
ATOM 1432 C CA B VAL A 1 259 ? 25.898 39.771 26.107 0.58 17.86 256 VAL A CA 1
ATOM 1433 C C . VAL A 1 259 ? 24.981 38.701 25.524 1.00 17.11 256 VAL A C 1
ATOM 1434 O O . VAL A 1 259 ? 24.755 37.648 26.129 1.00 17.40 256 VAL A O 1
ATOM 1449 N N . ALA A 1 261 ? 25.603 36.978 22.704 1.00 15.38 258 ALA A N 1
ATOM 1450 C CA . ALA A 1 261 ? 26.473 35.883 22.274 1.00 15.05 258 ALA A CA 1
ATOM 1451 C C . ALA A 1 261 ? 26.791 34.975 23.461 1.00 15.25 258 ALA A C 1
ATOM 1452 O O . ALA A 1 261 ? 26.729 33.745 23.359 1.00 16.52 258 ALA A O 1
ATOM 1454 N N . LEU A 1 262 ? 27.095 35.588 24.598 1.00 15.53 259 LEU A N 1
ATOM 1455 C CA . LEU A 1 262 ? 27.333 34.808 25.812 1.00 13.30 259 LEU A CA 1
ATOM 1456 C C . LEU A 1 262 ? 26.077 34.047 26.249 1.00 15.61 259 LEU A C 1
ATOM 1457 O O . LEU A 1 262 ? 26.143 32.859 26.573 1.00 15.23 259 LEU A O 1
ATOM 1462 N N . ALA A 1 263 ? 24.932 34.723 26.260 1.00 16.96 260 ALA A N 1
ATOM 1463 C CA . ALA A 1 263 ? 23.671 34.090 26.667 1.00 14.41 260 ALA A CA 1
ATOM 1464 C C . ALA A 1 263 ? 23.343 32.922 25.745 1.00 19.12 260 ALA A C 1
ATOM 1465 O O . ALA A 1 263 ? 22.879 31.865 26.189 1.00 16.85 260 ALA A O 1
ATOM 1467 N N . GLY A 1 264 ? 23.597 33.119 24.456 1.00 17.53 261 GLY A N 1
ATOM 1468 C CA . GLY A 1 264 ? 23.406 32.074 23.453 1.00 16.18 261 GLY A CA 1
ATOM 1469 C C . GLY A 1 264 ? 24.357 30.908 23.612 1.00 15.86 261 GLY A C 1
ATOM 1470 O O . GLY A 1 264 ? 23.966 29.747 23.480 1.00 16.77 261 GLY A O 1
ATOM 1471 N N . GLU A 1 265 ? 25.613 31.200 23.915 1.00 15.10 262 GLU A N 1
ATOM 1472 C CA . GLU A 1 265 ? 26.570 30.121 24.188 1.00 17.50 262 GLU A CA 1
ATOM 1473 C C . GLU A 1 265 ? 26.127 29.294 25.402 1.00 18.05 262 GLU A C 1
ATOM 1474 O O . GLU A 1 265 ? 26.226 28.069 25.402 1.00 15.15 262 GLU A O 1
ATOM 1480 N N . SER A 1 266 ? 25.636 29.965 26.437 1.00 17.05 263 SER A N 1
ATOM 1481 C CA . SER A 1 266 ? 25.154 29.264 27.626 1.00 15.62 263 SER A CA 1
ATOM 1482 C C . SER A 1 266 ? 23.930 28.404 27.304 1.00 19.43 263 SER A C 1
ATOM 1483 O O . SER A 1 266 ? 23.811 27.277 27.793 1.00 18.74 263 SER A O 1
ATOM 1486 N N . VAL A 1 267 ? 23.032 28.924 26.471 1.00 16.61 264 VAL A N 1
ATOM 1487 C CA . VAL A 1 267 ? 21.879 28.140 26.013 1.00 17.25 264 VAL A CA 1
ATOM 1488 C C . VAL A 1 267 ? 22.327 26.878 25.290 1.00 18.42 264 VAL A C 1
ATOM 1489 O O . VAL A 1 267 ? 21.810 25.794 25.554 1.00 19.89 264 VAL A O 1
ATOM 1493 N N . ALA A 1 268 ? 23.277 27.022 24.376 1.00 17.36 265 ALA A N 1
ATOM 1494 C CA . ALA A 1 268 ? 23.774 25.862 23.639 1.00 16.87 265 ALA A CA 1
ATOM 1495 C C . ALA A 1 268 ? 24.355 24.823 24.605 1.00 20.87 265 ALA A C 1
ATOM 1496 O O . ALA A 1 268 ? 24.079 23.629 24.489 1.00 23.09 265 ALA A O 1
ATOM 1498 N N . SER A 1 269 ? 25.137 25.282 25.581 1.00 21.94 266 SER A N 1
ATOM 1499 C CA . SER A 1 269 ? 25.756 24.354 26.528 1.00 20.06 266 SER A CA 1
ATOM 1500 C C . SER A 1 269 ? 24.719 23.600 27.327 1.00 19.22 266 SER A C 1
ATOM 1501 O O . SER A 1 269 ? 24.837 22.392 27.499 1.00 27.55 266 SER A O 1
ATOM 1504 N N . VAL A 1 270 ? 23.707 24.306 27.826 1.00 20.20 267 VAL A N 1
ATOM 1505 C CA . VAL A 1 270 ? 22.660 23.651 28.612 1.00 23.67 267 VAL A CA 1
ATOM 1506 C C . VAL A 1 270 ? 21.948 22.618 27.743 1.00 23.59 267 VAL A C 1
ATOM 1507 O O . VAL A 1 270 ? 21.559 21.543 28.208 1.00 26.96 267 VAL A O 1
ATOM 1511 N N . LYS A 1 271 ? 21.828 22.928 26.458 1.00 25.08 268 LYS A N 1
ATOM 1512 C CA . LYS A 1 271 ? 21.109 22.067 25.513 1.00 28.36 268 LYS A CA 1
ATOM 1513 C C . LYS A 1 271 ? 21.962 20.876 25.043 1.00 31.86 268 LYS A C 1
ATOM 1514 O O . LYS A 1 271 ? 21.444 19.932 24.455 1.00 32.00 268 LYS A O 1
ATOM 1520 N N . GLY A 1 272 ? 23.266 20.916 25.312 1.00 27.32 269 GLY A N 1
ATOM 1521 C CA . GLY A 1 272 ? 24.155 19.848 24.882 1.00 29.82 269 GLY A CA 1
ATOM 1522 C C . GLY A 1 272 ? 24.663 20.075 23.464 1.00 28.23 269 GLY A C 1
ATOM 1523 O O . GLY A 1 272 ? 25.249 19.183 22.841 1.00 30.19 269 GLY A O 1
ATOM 1524 N N . VAL A 1 273 ? 24.425 21.266 22.944 1.00 25.01 270 VAL A N 1
ATOM 1525 C CA . VAL A 1 273 ? 24.976 21.657 21.656 1.00 24.73 270 VAL A CA 1
ATOM 1526 C C . VAL A 1 273 ? 26.365 22.243 21.891 1.00 25.26 270 VAL A C 1
ATOM 1527 O O . VAL A 1 273 ? 26.500 23.334 22.440 1.00 25.56 270 VAL A O 1
ATOM 1531 N N . ARG A 1 274 ? 27.395 21.504 21.486 1.00 23.33 271 ARG A N 1
ATOM 1532 C CA A ARG A 1 274 ? 28.786 21.903 21.729 0.93 21.71 271 ARG A CA 1
ATOM 1533 C CA B ARG A 1 274 ? 28.781 21.900 21.736 0.07 22.73 271 ARG A CA 1
ATOM 1534 C C . ARG A 1 274 ? 29.210 23.123 20.924 1.00 21.43 271 ARG A C 1
ATOM 1535 O O . ARG A 1 274 ? 28.944 23.211 19.727 1.00 24.06 271 ARG A O 1
ATOM 1550 N N . VAL A 1 275 ? 29.880 24.064 21.590 1.00 20.11 272 VAL A N 1
ATOM 1551 C CA . VAL A 1 275 ? 30.503 25.202 20.910 1.00 18.63 272 VAL A CA 1
ATOM 1552 C C . VAL A 1 275 ? 32.014 24.989 21.019 1.00 22.90 272 VAL A C 1
ATOM 1553 O O . VAL A 1 275 ? 32.541 24.919 22.123 1.00 20.81 272 VAL A O 1
ATOM 1557 N N . PRO A 1 276 ? 32.724 24.895 19.883 1.00 24.46 273 PRO A N 1
ATOM 1558 C CA . PRO A 1 276 ? 32.227 25.157 18.531 1.00 18.12 273 PRO A CA 1
ATOM 1559 C C . PRO A 1 276 ? 31.914 23.890 17.725 1.00 21.25 273 PRO A C 1
ATOM 1560 O O . PRO A 1 276 ? 31.576 24.019 16.547 1.00 26.52 273 PRO A O 1
ATOM 1564 N N . GLU A 1 277 ? 32.041 22.705 18.319 1.00 20.67 274 GLU A N 1
ATOM 1565 C CA . GLU A 1 277 ? 31.902 21.461 17.535 1.00 22.80 274 GLU A CA 1
ATOM 1566 C C . GLU A 1 277 ? 30.564 21.312 16.799 1.00 27.78 274 GLU A C 1
ATOM 1567 O O . GLU A 1 277 ? 30.518 20.806 15.668 1.00 26.61 274 GLU A O 1
ATOM 1573 N N . ASP A 1 278 ? 29.482 21.735 17.444 1.00 22.48 275 ASP A N 1
ATOM 1574 C CA . ASP A 1 278 ? 28.148 21.618 16.860 1.00 29.48 275 ASP A CA 1
ATOM 1575 C C . ASP A 1 278 ? 27.631 22.977 16.394 1.00 25.94 275 ASP A C 1
ATOM 1576 O O . ASP A 1 278 ? 26.787 23.046 15.508 1.00 25.82 275 ASP A O 1
ATOM 1581 N N . LEU A 1 279 ? 28.144 24.050 16.996 1.00 20.22 276 LEU A N 1
ATOM 1582 C CA . LEU A 1 279 ? 27.654 25.406 16.758 1.00 16.27 276 LEU A CA 1
ATOM 1583 C C . LEU A 1 279 ? 28.772 26.437 16.895 1.00 20.67 276 LEU A C 1
ATOM 1584 O O . LEU A 1 279 ? 29.414 26.514 17.942 1.00 19.06 276 LEU A O 1
ATOM 1589 N N . SER A 1 280 ? 29.013 27.220 15.844 1.00 18.52 277 SER A N 1
ATOM 1590 C CA . SER A 1 280 ? 29.946 28.341 15.935 1.00 16.89 277 SER A CA 1
ATOM 1591 C C . SER A 1 280 ? 29.202 29.606 16.324 1.00 17.43 277 SER A C 1
ATOM 1592 O O . SER A 1 280 ? 28.053 29.800 15.922 1.00 18.00 277 SER A O 1
ATOM 1595 N N . ILE A 1 281 ? 29.866 30.470 17.094 1.00 15.36 278 ILE A N 1
ATOM 1596 C CA . ILE A 1 281 ? 29.270 31.720 17.571 1.00 16.22 278 ILE A CA 1
ATOM 1597 C C . ILE A 1 281 ? 30.219 32.889 17.333 1.00 15.57 278 ILE A C 1
ATOM 1598 O O . ILE A 1 281 ? 31.417 32.787 17.587 1.00 16.53 278 ILE A O 1
ATOM 1603 N N . ILE A 1 282 ? 29.675 33.998 16.831 1.00 16.29 279 ILE A N 1
ATOM 1604 C CA . ILE A 1 282 ? 30.429 35.239 16.666 1.00 15.65 279 ILE A CA 1
ATOM 1605 C C . ILE A 1 282 ? 29.667 36.384 17.347 1.00 13.90 279 ILE A C 1
ATOM 1606 O O . ILE A 1 282 ? 28.438 36.473 17.247 1.00 16.58 279 ILE A O 1
ATOM 1611 N N . SER A 1 283 ? 30.407 37.243 18.043 1.00 14.57 280 SER A N 1
ATOM 1612 C CA . SER A 1 283 ? 29.855 38.462 18.621 1.00 16.78 280 SER A CA 1
ATOM 1613 C C . SER A 1 283 ? 30.209 39.637 17.733 1.00 17.55 280 SER A C 1
ATOM 1614 O O . SER A 1 283 ? 31.375 39.808 17.396 1.00 16.50 280 SER A O 1
ATOM 1617 N N . TRP A 1 284 ? 29.216 40.452 17.383 1.00 15.13 281 TRP A N 1
ATOM 1618 C CA . TRP A 1 284 ? 29.459 41.702 16.663 1.00 16.98 281 TRP A CA 1
ATOM 1619 C C . TRP A 1 284 ? 29.707 42.730 17.751 1.00 21.79 281 TRP A C 1
ATOM 1620 O O . TRP A 1 284 ? 28.768 43.203 18.394 1.00 29.16 281 TRP A O 1
ATOM 1631 N N . GLY A 1 285 ? 30.970 43.071 17.971 1.00 24.52 282 GLY A N 1
ATOM 1632 C CA . GLY A 1 285 ? 31.339 43.917 19.096 1.00 24.08 282 GLY A CA 1
ATOM 1633 C C . GLY A 1 285 ? 32.174 43.088 20.051 1.00 22.20 282 GLY A C 1
ATOM 1634 O O . GLY A 1 285 ? 31.873 41.917 20.279 1.00 24.18 282 GLY A O 1
ATOM 1635 N N . ASP A 1 286 ? 33.236 43.668 20.593 1.00 18.51 283 ASP A N 1
ATOM 1636 C CA . ASP A 1 286 ? 34.115 42.881 21.454 1.00 21.48 283 ASP A CA 1
ATOM 1637 C C . ASP A 1 286 ? 34.245 43.508 22.833 1.00 23.28 283 ASP A C 1
ATOM 1638 O O . ASP A 1 286 ? 34.046 44.705 23.006 1.00 25.70 283 ASP A O 1
ATOM 1643 N N . SER A 1 287 ? 34.557 42.685 23.826 1.00 19.95 284 SER A N 1
ATOM 1644 C CA . SER A 1 287 ? 34.794 43.180 25.167 1.00 19.01 284 SER A CA 1
ATOM 1645 C C . SER A 1 287 ? 35.465 42.065 25.933 1.00 22.95 284 SER A C 1
ATOM 1646 O O . SER A 1 287 ? 35.599 40.968 25.410 1.00 21.03 284 SER A O 1
ATOM 1649 N N . PHE A 1 288 ? 35.876 42.362 27.158 1.00 21.05 285 PHE A N 1
ATOM 1650 C CA . PHE A 1 288 ? 36.497 41.379 28.044 1.00 20.82 285 PHE A CA 1
ATOM 1651 C C . PHE A 1 288 ? 35.597 40.169 28.271 1.00 20.75 285 PHE A C 1
ATOM 1652 O O . PHE A 1 288 ? 36.079 39.074 28.572 1.00 18.85 285 PHE A O 1
ATOM 1668 N N . ASN A 1 290 ? 33.931 38.466 26.117 1.00 16.83 287 ASN A N 1
ATOM 1669 C CA . ASN A 1 290 ? 34.225 37.455 25.108 1.00 15.40 287 ASN A CA 1
ATOM 1670 C C . ASN A 1 290 ? 35.478 36.647 25.429 1.00 18.39 287 ASN A C 1
ATOM 1671 O O . ASN A 1 290 ? 35.555 35.460 25.090 1.00 19.02 287 ASN A O 1
ATOM 1676 N N . VAL A 1 291 ? 36.447 37.284 26.081 1.00 17.86 288 VAL A N 1
ATOM 1677 C CA . VAL A 1 291 ? 37.701 36.637 26.443 1.00 15.70 288 VAL A CA 1
ATOM 1678 C C . VAL A 1 291 ? 37.468 35.665 27.597 1.00 17.58 288 VAL A C 1
ATOM 1679 O O . VAL A 1 291 ? 38.149 34.647 27.723 1.00 21.36 288 VAL A O 1
ATOM 1683 N N . ALA A 1 292 ? 36.487 35.988 28.433 1.00 17.22 289 ALA A N 1
ATOM 1684 C CA . ALA A 1 292 ? 36.237 35.256 29.673 1.00 15.78 289 ALA A CA 1
ATOM 1685 C C . ALA A 1 292 ? 35.264 34.105 29.507 1.00 15.07 289 ALA A C 1
ATOM 1686 O O . ALA A 1 292 ? 35.052 33.345 30.449 1.00 20.28 289 ALA A O 1
ATOM 1688 N N . ALA A 1 293 ? 34.658 33.998 28.330 1.00 15.31 290 ALA A N 1
ATOM 1689 C CA . ALA A 1 293 ? 33.574 33.030 28.087 1.00 19.73 290 ALA A CA 1
ATOM 1690 C C . ALA A 1 293 ? 34.083 31.592 27.952 1.00 17.51 290 ALA A C 1
ATOM 1691 O O . ALA A 1 293 ? 35.291 31.346 27.929 1.00 19.54 290 ALA A O 1
ATOM 1693 N N . HIS A 1 294 ? 33.146 30.651 27.835 1.00 16.66 291 HIS A N 1
ATOM 1694 C CA . HIS A 1 294 ? 33.476 29.215 27.798 1.00 16.91 291 HIS A CA 1
ATOM 1695 C C . HIS A 1 294 ? 32.834 28.510 26.603 1.00 15.45 291 HIS A C 1
ATOM 1696 O O . HIS A 1 294 ? 31.710 28.025 26.703 1.00 19.94 291 HIS A O 1
ATOM 1703 N N . PRO A 1 295 ? 33.534 28.435 25.462 1.00 16.13 292 PRO A N 1
ATOM 1704 C CA . PRO A 1 295 ? 34.889 28.916 25.179 1.00 15.87 292 PRO A CA 1
ATOM 1705 C C . PRO A 1 295 ? 34.899 30.401 24.819 1.00 15.17 292 PRO A C 1
ATOM 1706 O O . PRO A 1 295 ? 33.838 31.000 24.579 1.00 17.45 292 PRO A O 1
ATOM 1710 N N . PRO A 1 296 ? 36.089 31.000 24.791 1.00 14.80 293 PRO A N 1
ATOM 1711 C CA . PRO A 1 296 ? 36.171 32.408 24.380 1.00 18.17 293 PRO A CA 1
ATOM 1712 C C . PRO A 1 296 ? 35.554 32.643 22.993 1.00 17.27 293 PRO A C 1
ATOM 1713 O O . PRO A 1 296 ? 35.660 31.815 22.078 1.00 18.11 293 PRO A O 1
ATOM 1717 N N . ILE A 1 297 ? 34.898 33.792 22.856 1.00 18.10 294 ILE A N 1
ATOM 1718 C CA . ILE A 1 297 ? 34.017 34.054 21.725 1.00 14.79 294 ILE A CA 1
ATOM 1719 C C . ILE A 1 297 ? 34.680 34.942 20.660 1.00 16.03 294 ILE A C 1
ATOM 1720 O O . ILE A 1 297 ? 35.154 36.052 20.948 1.00 17.34 294 ILE A O 1
ATOM 1725 N N . THR A 1 298 ? 34.688 34.429 19.431 1.00 14.29 295 THR A N 1
ATOM 1726 C CA . THR A 1 298 ? 35.193 35.139 18.255 1.00 14.03 295 THR A CA 1
ATOM 1727 C C . THR A 1 298 ? 34.380 36.419 18.066 1.00 15.73 295 THR A C 1
ATOM 1728 O O . THR A 1 298 ? 33.149 36.399 18.156 1.00 16.06 295 THR A O 1
ATOM 1732 N N . ALA A 1 299 ? 35.050 37.546 17.820 1.00 17.29 296 ALA A N 1
ATOM 1733 C CA . ALA A 1 299 ? 34.348 38.826 17.834 1.00 14.32 296 ALA A CA 1
ATOM 1734 C C . ALA A 1 299 ? 34.815 39.747 16.717 1.00 15.92 296 ALA A C 1
ATOM 1735 O O . ALA A 1 299 ? 35.991 39.779 16.394 1.00 18.71 296 ALA A O 1
ATOM 1737 N N . LEU A 1 300 ? 33.874 40.514 16.184 1.00 16.36 297 LEU A N 1
ATOM 1738 C CA . LEU A 1 300 ? 34.191 41.594 15.255 1.00 18.09 297 LEU A CA 1
ATOM 1739 C C . LEU A 1 300 ? 34.438 42.793 16.153 1.00 17.88 297 LEU A C 1
ATOM 1740 O O . LEU A 1 300 ? 33.524 43.273 16.834 1.00 21.68 297 LEU A O 1
ATOM 1745 N N . SER A 1 301 ? 35.686 43.246 16.200 1.00 18.83 298 SER A N 1
ATOM 1746 C CA . SER A 1 301 ? 36.085 44.271 17.150 1.00 18.65 298 SER A CA 1
ATOM 1747 C C . SER A 1 301 ? 36.215 45.609 16.434 1.00 24.52 298 SER A C 1
ATOM 1748 O O . SER A 1 301 ? 36.945 45.710 15.461 1.00 24.22 298 SER A O 1
ATOM 1751 N N . ARG A 1 302 ? 35.496 46.621 16.911 1.00 22.97 299 ARG A N 1
ATOM 1752 C CA . ARG A 1 302 ? 35.643 47.980 16.379 1.00 30.55 299 ARG A CA 1
ATOM 1753 C C . ARG A 1 302 ? 36.637 48.726 17.249 1.00 25.83 299 ARG A C 1
ATOM 1754 O O . ARG A 1 302 ? 36.690 48.523 18.464 1.00 24.29 299 ARG A O 1
ATOM 1762 N N . ASN A 1 303 ? 37.434 49.585 16.632 1.00 29.54 300 ASN A N 1
ATOM 1763 C CA . ASN A 1 303 ? 38.406 50.353 17.381 1.00 30.88 300 ASN A CA 1
ATOM 1764 C C . ASN A 1 303 ? 37.725 51.616 17.900 1.00 27.81 300 ASN A C 1
ATOM 1765 O O . ASN A 1 303 ? 37.890 52.697 17.331 1.00 24.98 300 ASN A O 1
ATOM 1770 N N . ILE A 1 304 ? 36.950 51.462 18.972 1.00 25.02 301 ILE A N 1
ATOM 1771 C CA . ILE A 1 304 ? 36.135 52.552 19.498 1.00 25.18 301 ILE A CA 1
ATOM 1772 C C . ILE A 1 304 ? 36.965 53.677 20.098 1.00 26.58 301 ILE A C 1
ATOM 1773 O O . ILE A 1 304 ? 36.607 54.847 19.973 1.00 23.46 301 ILE A O 1
ATOM 1778 N N . LEU A 1 305 ? 38.056 53.324 20.774 1.00 20.92 302 LEU A N 1
ATOM 1779 C CA A LEU A 1 305 ? 38.986 54.308 21.321 0.22 26.47 302 LEU A CA 1
ATOM 1780 C CA B LEU A 1 305 ? 38.959 54.336 21.324 0.78 24.53 302 LEU A CA 1
ATOM 1781 C C . LEU A 1 305 ? 39.445 55.275 20.231 1.00 28.51 302 LEU A C 1
ATOM 1782 O O . LEU A 1 305 ? 39.275 56.494 20.334 1.00 27.22 302 LEU A O 1
ATOM 1791 N N . GLU A 1 306 ? 40.030 54.716 19.176 1.00 24.42 303 GLU A N 1
ATOM 1792 C CA . GLU A 1 306 ? 40.534 55.527 18.076 1.00 24.53 303 GLU A CA 1
ATOM 1793 C C . GLU A 1 306 ? 39.403 56.247 17.336 1.00 20.75 303 GLU A C 1
ATOM 1794 O O . GLU A 1 306 ? 39.609 57.336 16.798 1.00 23.19 303 GLU A O 1
ATOM 1800 N N . SER A 1 307 ? 38.213 55.648 17.307 1.00 21.00 304 SER A N 1
ATOM 1801 C CA . SER A 1 307 ? 37.067 56.306 16.670 1.00 24.12 304 SER A CA 1
ATOM 1802 C C . SER A 1 307 ? 36.731 57.584 17.426 1.00 22.70 304 SER A C 1
ATOM 1803 O O . SER A 1 307 ? 36.475 58.643 16.833 1.00 21.45 304 SER A O 1
ATOM 1806 N N . GLY A 1 308 ? 36.752 57.476 18.743 1.00 20.36 305 GLY A N 1
ATOM 1807 C CA . GLY A 1 308 ? 36.451 58.606 19.601 1.00 21.48 305 GLY A CA 1
ATOM 1808 C C . GLY A 1 308 ? 37.476 59.687 19.399 1.00 24.03 305 GLY A C 1
ATOM 1809 O O . GLY A 1 308 ? 37.138 60.860 19.325 1.00 20.42 305 GLY A O 1
ATOM 1810 N N . ARG A 1 309 ? 38.740 59.291 19.317 1.00 17.98 306 ARG A N 1
ATOM 1811 C CA . ARG A 1 309 ? 39.821 60.246 19.152 1.00 21.64 306 ARG A CA 1
ATOM 1812 C C . ARG A 1 309 ? 39.687 60.970 17.814 1.00 20.32 306 ARG A C 1
ATOM 1813 O O . ARG A 1 309 ? 39.815 62.188 17.740 1.00 23.79 306 ARG A O 1
ATOM 1821 N N . LEU A 1 310 ? 39.404 60.216 16.754 1.00 20.60 307 LEU A N 1
ATOM 1822 C CA . LEU A 1 310 ? 39.235 60.813 15.443 1.00 20.10 307 LEU A CA 1
ATOM 1823 C C . LEU A 1 310 ? 38.039 61.764 15.418 1.00 21.35 307 LEU A C 1
ATOM 1824 O O . LEU A 1 310 ? 38.099 62.821 14.796 1.00 24.17 307 LEU A O 1
ATOM 1829 N N . ALA A 1 311 ? 36.963 61.390 16.109 1.00 21.83 308 ALA A N 1
ATOM 1830 C CA . ALA A 1 311 ? 35.751 62.213 16.137 1.00 23.85 308 ALA A CA 1
ATOM 1831 C C . ALA A 1 311 ? 36.031 63.580 16.757 1.00 24.75 308 ALA A C 1
ATOM 1832 O O . ALA A 1 311 ? 35.584 64.608 16.250 1.00 19.79 308 ALA A O 1
ATOM 1834 N N . ALA A 1 312 ? 36.769 63.580 17.859 1.00 21.37 309 ALA A N 1
ATOM 1835 C CA . ALA A 1 312 ? 37.128 64.829 18.520 1.00 23.07 309 ALA A CA 1
ATOM 1836 C C . ALA A 1 312 ? 38.027 65.675 17.623 1.00 24.11 309 ALA A C 1
ATOM 1837 O O . ALA A 1 312 ? 37.833 66.891 17.481 1.00 22.03 309 ALA A O 1
ATOM 1839 N N . GLN A 1 313 ? 39.004 65.040 16.987 1.00 21.02 310 GLN A N 1
ATOM 1840 C CA . GLN A 1 313 ? 39.898 65.775 16.099 1.00 21.80 310 GLN A CA 1
ATOM 1841 C C . GLN A 1 313 ? 39.126 66.410 14.955 1.00 23.90 310 GLN A C 1
ATOM 1842 O O . GLN A 1 313 ? 39.407 67.537 14.560 1.00 22.96 310 GLN A O 1
ATOM 1848 N N . LEU A 1 314 ? 38.147 65.684 14.425 1.00 22.58 311 LEU A N 1
ATOM 1849 C CA . LEU A 1 314 ? 37.382 66.188 13.288 1.00 22.40 311 LEU A CA 1
ATOM 1850 C C . LEU A 1 314 ? 36.503 67.368 13.695 1.00 22.10 311 LEU A C 1
ATOM 1851 O O . LEU A 1 314 ? 36.368 68.341 12.951 1.00 24.41 311 LEU A O 1
ATOM 1864 N N . LEU A 1 316 ? 37.111 69.411 16.140 1.00 21.37 313 LEU A N 1
ATOM 1865 C CA . LEU A 1 316 ? 38.023 70.537 16.360 1.00 23.04 313 LEU A CA 1
ATOM 1866 C C . LEU A 1 316 ? 38.432 71.213 15.052 1.00 23.42 313 LEU A C 1
ATOM 1867 O O . LEU A 1 316 ? 38.581 72.434 14.992 1.00 24.33 313 LEU A O 1
ATOM 1872 N N . LYS A 1 317 ? 38.620 70.418 14.001 1.00 24.59 314 LYS A N 1
ATOM 1873 C CA . LYS A 1 317 ? 38.886 70.982 12.681 1.00 27.51 314 LYS A CA 1
ATOM 1874 C C . LYS A 1 317 ? 37.726 71.848 12.208 1.00 25.66 314 LYS A C 1
ATOM 1875 O O . LYS A 1 317 ? 37.934 72.943 11.721 1.00 26.70 314 LYS A O 1
ATOM 1881 N N . LEU A 1 318 ? 36.504 71.344 12.345 1.00 26.38 315 LEU A N 1
ATOM 1882 C CA . LEU A 1 318 ? 35.317 72.115 11.968 1.00 28.18 315 LEU A CA 1
ATOM 1883 C C . LEU A 1 318 ? 35.266 73.430 12.744 1.00 29.32 315 LEU A C 1
ATOM 1884 O O . LEU A 1 318 ? 35.020 74.497 12.178 1.00 30.43 315 LEU A O 1
ATOM 1889 N N . ILE A 1 319 ? 35.519 73.351 14.045 1.00 24.51 316 ILE A N 1
ATOM 1890 C CA . ILE A 1 319 ? 35.534 74.540 14.894 1.00 23.68 316 ILE A CA 1
ATOM 1891 C C . ILE A 1 319 ? 36.608 75.526 14.443 1.00 32.49 316 ILE A C 1
ATOM 1892 O O . ILE A 1 319 ? 36.389 76.748 14.435 1.00 30.75 316 ILE A O 1
ATOM 1897 N N . ASP A 1 320 ? 37.768 75.002 14.053 1.00 29.15 317 ASP A N 1
ATOM 1898 C CA . ASP A 1 320 ? 38.863 75.854 13.582 1.00 26.78 317 ASP A CA 1
ATOM 1899 C C . ASP A 1 320 ? 38.575 76.461 12.209 1.00 36.52 317 ASP A C 1
ATOM 1900 O O . ASP A 1 320 ? 39.295 77.344 11.763 1.00 41.91 317 ASP A O 1
ATOM 1905 N N . GLY A 1 321 ? 37.530 75.986 11.539 1.00 32.62 318 GLY A N 1
ATOM 1906 C CA . GLY A 1 321 ? 37.126 76.568 10.272 1.00 33.89 318 GLY A CA 1
ATOM 1907 C C . GLY A 1 321 ? 37.752 75.875 9.082 1.00 36.39 318 GLY A C 1
ATOM 1908 O O . GLY A 1 321 ? 37.769 76.412 7.969 1.00 38.67 318 GLY A O 1
ATOM 1909 N N . GLU A 1 322 ? 38.287 74.683 9.316 1.00 35.72 319 GLU A N 1
ATOM 1910 C CA . GLU A 1 322 ? 38.897 73.911 8.247 1.00 45.78 319 GLU A CA 1
ATOM 1911 C C . GLU A 1 322 ? 37.812 73.103 7.557 1.00 49.39 319 GLU A C 1
ATOM 1912 O O . GLU A 1 322 ? 36.840 72.694 8.190 1.00 49.78 319 GLU A O 1
ATOM 1918 N N . ASP A 1 323 ? 37.955 72.891 6.255 1.00 54.93 320 ASP A N 1
ATOM 1919 C CA . ASP A 1 323 ? 37.003 72.037 5.559 1.00 61.67 320 ASP A CA 1
ATOM 1920 C C . ASP A 1 323 ? 37.310 70.574 5.841 1.00 59.34 320 ASP A C 1
ATOM 1921 O O . ASP A 1 323 ? 38.471 70.167 5.881 1.00 64.77 320 ASP A O 1
ATOM 1926 N N . VAL A 1 324 ? 36.253 69.799 6.054 1.00 51.83 321 VAL A N 1
ATOM 1927 C CA . VAL A 1 324 ? 36.375 68.436 6.532 1.00 51.32 321 VAL A CA 1
ATOM 1928 C C . VAL A 1 324 ? 35.613 67.473 5.634 1.00 54.04 321 VAL A C 1
ATO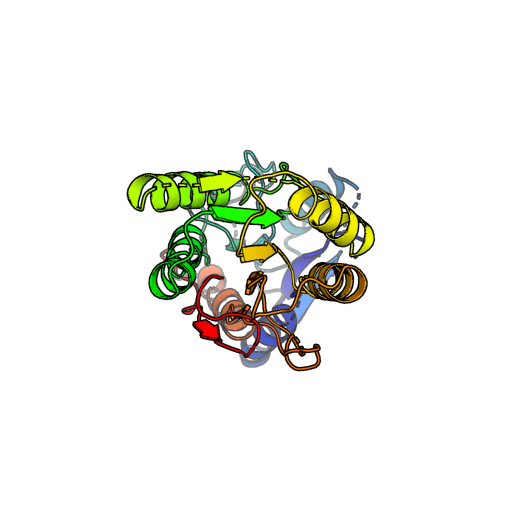M 1929 O O . VAL A 1 324 ? 34.378 67.460 5.621 1.00 58.91 321 VAL A O 1
ATOM 1933 N N . GLU A 1 325 ? 36.355 66.675 4.875 1.00 47.89 322 GLU A N 1
ATOM 1934 C CA . GLU A 1 325 ? 35.740 65.624 4.077 1.00 45.16 322 GLU A CA 1
ATOM 1935 C C . GLU A 1 325 ? 35.396 64.464 5.000 1.00 40.39 322 GLU A C 1
ATOM 1936 O O . GLU A 1 325 ? 36.024 64.314 6.051 1.00 40.43 322 GLU A O 1
ATOM 1942 N N . ASN A 1 326 ? 34.392 63.663 4.633 1.00 35.37 323 ASN A N 1
ATOM 1943 C CA . ASN A 1 326 ? 34.033 62.495 5.436 1.00 39.85 323 ASN A CA 1
ATOM 1944 C C . ASN A 1 326 ? 35.221 61.562 5.612 1.00 41.79 323 ASN A C 1
ATOM 1945 O O . ASN A 1 326 ? 36.078 61.444 4.734 1.00 40.13 323 ASN A O 1
ATOM 1950 N N . VAL A 1 327 ? 35.266 60.903 6.758 1.00 33.67 324 VAL A N 1
ATOM 1951 C CA . VAL A 1 327 ? 36.418 60.115 7.134 1.00 34.26 324 VAL A CA 1
ATOM 1952 C C . VAL A 1 327 ? 35.935 58.717 7.459 1.00 29.34 324 VAL A C 1
ATOM 1953 O O . VAL A 1 327 ? 34.934 58.567 8.149 1.00 32.90 324 VAL A O 1
ATOM 1957 N N . GLU A 1 328 ? 36.623 57.697 6.948 1.00 31.18 325 GLU A N 1
ATOM 1958 C CA . GLU A 1 328 ? 36.297 56.330 7.318 1.00 30.97 325 GLU A CA 1
ATOM 1959 C C . GLU A 1 328 ? 36.723 56.094 8.760 1.00 32.02 325 GLU A C 1
ATOM 1960 O O . GLU A 1 328 ? 37.752 56.597 9.198 1.00 33.46 325 GLU A O 1
ATOM 1962 N N . GLU A 1 329 ? 35.936 55.343 9.519 1.00 27.75 326 GLU A N 1
ATOM 1963 C CA . GLU A 1 329 ? 36.368 55.042 10.875 1.00 30.25 326 GLU A CA 1
ATOM 1964 C C . GLU A 1 329 ? 37.550 54.063 10.796 1.00 32.79 326 GLU A C 1
ATOM 1965 O O . GLU A 1 329 ? 37.763 53.439 9.745 1.00 29.62 326 GLU A O 1
ATOM 1971 N N . PRO A 1 330 ? 38.363 53.979 11.870 1.00 33.55 327 PRO A N 1
ATOM 1972 C CA . PRO A 1 330 ? 39.545 53.103 11.838 1.00 33.01 327 PRO A CA 1
ATOM 1973 C C . PRO A 1 330 ? 39.151 51.659 11.553 1.00 32.19 327 PRO A C 1
ATOM 1974 O O . PRO A 1 330 ? 38.032 51.261 11.893 1.00 31.78 327 PRO A O 1
ATOM 1978 N N . PRO A 1 331 ? 40.049 50.883 10.926 1.00 36.25 328 PRO A N 1
ATOM 1979 C CA . PRO A 1 331 ? 39.622 49.540 10.520 1.00 28.65 328 PRO A CA 1
ATOM 1980 C C . PRO A 1 331 ? 39.230 48.673 11.705 1.00 31.41 328 PRO A C 1
ATOM 1981 O O . PRO A 1 331 ? 39.822 48.769 12.786 1.00 30.18 328 PRO A O 1
ATOM 1985 N N . TYR A 1 332 ? 38.195 47.865 11.503 1.00 28.05 329 TYR A N 1
ATOM 1986 C CA . TYR A 1 332 ? 37.777 46.875 12.482 1.00 26.77 329 TYR A CA 1
ATOM 1987 C C . TYR A 1 332 ? 38.666 45.644 12.307 1.00 25.01 329 TYR A C 1
ATOM 1988 O O . TYR A 1 332 ? 39.430 45.553 11.354 1.00 26.50 329 TYR A O 1
ATOM 1997 N N . GLU A 1 333 ? 38.527 44.665 13.195 1.00 23.34 330 GLU A N 1
ATOM 1998 C CA . GLU A 1 333 ? 39.342 43.456 13.109 1.00 21.70 330 GLU A CA 1
ATOM 1999 C C . GLU A 1 333 ? 38.498 42.279 13.583 1.00 20.73 330 GLU A C 1
ATOM 2000 O O . GLU A 1 333 ? 37.824 42.382 14.602 1.00 23.80 330 GLU A O 1
ATOM 2006 N N . LEU A 1 334 ? 38.519 41.169 12.852 1.00 20.80 331 LEU A N 1
ATOM 2007 C CA . LEU A 1 334 ? 37.852 39.974 13.367 1.00 22.06 331 LEU A CA 1
ATOM 2008 C C . LEU A 1 334 ? 38.869 39.253 14.232 1.00 22.28 331 LEU A C 1
ATOM 2009 O O . LEU A 1 334 ? 39.902 38.782 13.726 1.00 25.60 331 LEU A O 1
ATOM 2014 N N . ILE A 1 335 ? 38.613 39.202 15.531 1.00 21.83 332 ILE A N 1
ATOM 2015 C CA . ILE A 1 335 ? 39.490 38.491 16.445 1.00 21.51 332 ILE A CA 1
ATOM 2016 C C . ILE A 1 335 ? 39.010 37.060 16.587 1.00 20.79 332 ILE A C 1
ATOM 2017 O O . ILE A 1 335 ? 37.987 36.799 17.212 1.00 18.02 332 ILE A O 1
ATOM 2022 N N . GLU A 1 336 ? 39.773 36.140 16.011 1.00 22.52 333 GLU A N 1
ATOM 2023 C CA A GLU A 1 336 ? 39.397 34.728 16.002 0.57 23.89 333 GLU A CA 1
ATOM 2024 C CA B GLU A 1 336 ? 39.410 34.732 15.987 0.43 23.63 333 GLU A CA 1
ATOM 2025 C C . GLU A 1 336 ? 39.703 34.068 17.333 1.00 22.35 333 GLU A C 1
ATOM 2026 O O . GLU A 1 336 ? 40.843 34.089 17.814 1.00 22.73 333 GLU A O 1
ATOM 2037 N N . ARG A 1 337 ? 38.673 33.485 17.930 1.00 21.15 334 ARG A N 1
ATOM 2038 C CA . ARG A 1 337 ? 38.815 32.790 19.201 1.00 22.61 334 ARG A CA 1
ATOM 2039 C C . ARG A 1 337 ? 38.260 31.373 19.069 1.00 24.00 334 ARG A C 1
ATOM 2040 O O . ARG A 1 337 ? 37.986 30.894 17.966 1.00 23.77 334 ARG A O 1
ATOM 2048 N N . ALA A 1 338 ? 38.078 30.709 20.196 1.00 18.64 335 ALA A N 1
ATOM 2049 C CA . ALA A 1 338 ? 37.750 29.293 20.186 1.00 20.61 335 ALA A CA 1
ATOM 2050 C C . ALA A 1 338 ? 36.330 28.968 19.743 1.00 21.45 335 ALA A C 1
ATOM 2051 O O . ALA A 1 338 ? 36.041 27.815 19.410 1.00 26.23 335 ALA A O 1
ATOM 2053 N N . SER A 1 339 ? 35.446 29.962 19.714 1.00 16.53 336 SER A N 1
ATOM 2054 C CA . SER A 1 339 ? 34.027 29.692 19.443 1.00 15.24 336 SER A CA 1
ATOM 2055 C C . SER A 1 339 ? 33.654 29.535 17.959 1.00 18.22 336 SER A C 1
ATOM 2056 O O . SER A 1 339 ? 32.482 29.312 17.649 1.00 17.81 336 SER A O 1
ATOM 2059 N N . THR A 1 340 ? 34.611 29.673 17.042 1.00 16.98 337 THR A N 1
ATOM 2060 C CA . THR A 1 340 ? 34.332 29.361 15.634 1.00 18.11 337 THR A CA 1
ATOM 2061 C C . THR A 1 340 ? 35.261 28.259 15.184 1.00 22.76 337 THR A C 1
ATOM 2062 O O . THR A 1 340 ? 36.442 28.266 15.537 1.00 26.92 337 THR A O 1
ATOM 2066 N N . ALA A 1 341 ? 34.716 27.314 14.422 1.00 20.29 338 ALA A N 1
ATOM 2067 C CA . ALA A 1 341 ? 35.471 26.150 13.957 1.00 23.34 338 ALA A CA 1
ATOM 2068 C C . ALA A 1 341 ? 34.751 25.542 12.759 1.00 22.88 338 ALA A C 1
ATOM 2069 O O . ALA A 1 341 ? 33.666 25.998 12.408 1.00 22.03 338 ALA A O 1
ATOM 2071 N N . PRO A 1 342 ? 35.344 24.522 12.103 1.00 26.67 339 PRO A N 1
ATOM 2072 C CA . PRO A 1 342 ? 34.618 23.964 10.954 1.00 25.67 339 PRO A CA 1
ATOM 2073 C C . PRO A 1 342 ? 33.206 23.477 11.267 1.00 29.07 339 PRO A C 1
ATOM 2074 O O . PRO A 1 342 ? 32.922 23.043 12.394 1.00 29.81 339 PRO A O 1
ATOM 2078 N N . ALA A 1 343 ? 32.331 23.560 10.266 1.00 29.44 340 ALA A N 1
ATOM 2079 C CA . ALA A 1 343 ? 30.930 23.208 10.447 1.00 30.67 340 ALA A CA 1
ATOM 2080 C C . ALA A 1 343 ? 30.757 21.715 10.697 1.00 42.44 340 ALA A C 1
ATOM 2081 O O . ALA A 1 343 ? 31.434 20.889 10.081 1.00 36.77 340 ALA A O 1
ATOM 2083 N N . ALA A 1 344 ? 29.849 21.380 11.613 1.00 46.52 341 ALA A N 1
ATOM 2084 C CA . ALA A 1 344 ? 29.515 19.988 11.911 1.00 52.94 341 ALA A CA 1
ATOM 2085 C C . ALA A 1 344 ? 29.035 19.240 10.670 1.00 54.01 341 ALA A C 1
ATOM 2086 O O . ALA A 1 344 ? 28.365 19.814 9.812 1.00 53.87 341 ALA A O 1
#

Radius of gyration: 20.27 Å; Cα contacts (8 Å, |Δi|>4): 504; chains: 1; bounding box: 33×64×34 Å

Nearest PDB structures (foldseek):
  3hs3-assembly1_B  TM=8.296E-01  e=7.127E-14  Lactobacillus acidophilus
  4rkr-assembly1_B  TM=8.005E-01  e=3.000E-13  Arthrobacter sp. FB24
  7dob-assembly1_A  TM=7.433E-01  e=2.384E-13  Escherichia coli 536
  3jy6-assembly2_C  TM=7.702E-01  e=1.977E-08  Levilactobacillus brevis ATCC 367
  6k1x-assembly1_A  TM=5.966E-01  e=8.177E-02  Rhodothermus marinus DSM 4252

CATH classification: 3.40.50.2300 (+1 more: 3.40.50.2300)

Foldseek 3Di:
DALLEEEEEDDPPLVLLQLLLCVQSVVVVHYYDYHAPPCRVVVVVVVCLVVVNHLEYEAEQQFAVRPVLVCVVRPVAYEYEDDPVRNVPHAYEEDLLVLLLVVVLQVVLPFQAEEEEEEDCRGRCNVVNVVSNVVNSVVSHHYYYYAHPALVRVLVVLVVQCVDPPRGLEYEYAADNLQSNCVSCVVVVQDFNARHAYEYAEDDVCVPGVFRHWYFYFPSSNQSNVNNVCVCVSVVHDHDHHYGPDIDTHDTRRHHHHD